Protein AF-A0A8T2PV29-F1 (afdb_monomer_lite)

Sequence (226 aa):
MRIVMAHLQAGLSADTIEKARLELNENPDTLHQDIQQVRDMVITRPDIGFLRTDDVFILRFLRARKFNQLETFKLLAQYFQYRQQNLDMFQNFKADDPGIKRALMDGFPGILETPDQYGRKILILFASNWDQSRNSFSDILRAILLSLEIFLHGNNLNSLHQLIYPECLPSEFGGTLPPYDMGMWARTLLGPDYNDETEYTHTYNALHVRETIGRSNRDSPENLMK

Secondary structure (DSSP, 8-state):
-HHHHHHHSTT--HHHHHHHHHHH---TTTHHHHHHHHHHHHHT-TTS------HHHHHHHHHHTTT-HHHHHHHHHHHHHHHHH-HHHHTT-STTSHHHHHHHHTTSSEE-SS--TTS---EE--GGG--TTT--HHHHHHHHHHHHHHHHHT---TTSTTSS-GGGSBGGGTSSBPPP-TTHHHHHHHGGG--S-SHHHHHHHHHHHHHHHTSSSS--------

InterPro domains:
  IPR011074 CRAL/TRIO, N-terminal domain [PF03765] (52-76)
  IPR011074 CRAL/TRIO, N-terminal domain [SM01100] (54-79)
  IPR036273 CRAL/TRIO, N-terminal domain superfamily [SSF46938] (12-86)
  IPR036865 CRAL-TRIO lipid binding domain superfamily [G3DSA:3.40.525.10] (87-150)
  IPR036865 CRAL-TRIO lipid binding domain superfamily [G3DSA:3.40.525.10] (151-187)
  IPR036865 CRAL-TRIO lipid binding domain superfamily [SSF52087] (102-152)
  IPR036865 CRAL-TRIO lipid binding domain superfamily [SSF52087] (150-190)

Organism: NCBI:txid121402

pLDDT: mean 73.81, std 20.45, range [27.94, 98.06]

Foldseek 3Di:
DVVVLCVLCPPDDPVRVVCLCVPLVDDSVCLVVLLVLLVVVVVVCPVFDLVDRDSLVLVLLSSVRSSPSVSSNVVSRCVRVVCVVPVVLVPVLDCPPPQLVQCLLLCLWPWAPDAPPVNHTDTDDDPVSDDCVRHPPSSSVSNVVSVVVVVSVPDPPPVSVPRDALCVDDVVRPHDRHHDDPCPVVCVPVPPNDDCPDPVNVVVCVVVVVVVVPPDDDDDDDDDDD

Radius of gyration: 23.52 Å; chains: 1; bounding box: 56×67×59 Å

Structure (mmCIF, N/CA/C/O backbone):
data_AF-A0A8T2PV29-F1
#
_entry.id   AF-A0A8T2PV29-F1
#
loop_
_atom_site.group_PDB
_atom_site.id
_atom_site.type_symbol
_atom_site.label_atom_id
_atom_site.label_alt_id
_atom_site.label_comp_id
_atom_site.label_asym_id
_atom_site.label_entity_id
_atom_site.label_seq_id
_atom_site.pdbx_PDB_ins_code
_atom_site.Cartn_x
_atom_site.Cartn_y
_atom_site.Cartn_z
_atom_site.occupancy
_atom_site.B_iso_or_equiv
_atom_site.auth_seq_id
_atom_site.auth_comp_id
_atom_site.auth_asym_id
_atom_site.auth_atom_id
_atom_site.pdbx_PDB_model_num
ATOM 1 N N . MET A 1 1 ? -27.059 11.169 12.003 1.00 35.16 1 MET A N 1
ATOM 2 C CA . MET A 1 1 ? -26.206 10.004 12.334 1.00 35.16 1 MET A CA 1
ATOM 3 C C . MET A 1 1 ? -26.344 8.846 11.337 1.00 35.16 1 MET A C 1
ATOM 5 O O . MET A 1 1 ? -25.329 8.455 10.791 1.00 35.16 1 MET A O 1
ATOM 9 N N . ARG A 1 2 ? -27.553 8.364 10.989 1.00 27.94 2 ARG A N 1
ATOM 10 C CA . ARG A 1 2 ? -27.744 7.278 9.987 1.00 27.94 2 ARG A CA 1
ATOM 11 C C . ARG A 1 2 ? -27.212 7.555 8.565 1.00 27.94 2 ARG A C 1
ATOM 13 O O . ARG A 1 2 ? -26.847 6.621 7.869 1.00 27.94 2 ARG A O 1
ATOM 20 N N . ILE A 1 3 ? -27.148 8.819 8.138 1.00 29.78 3 ILE A N 1
ATOM 21 C CA . ILE A 1 3 ? -26.752 9.200 6.764 1.00 29.78 3 ILE A CA 1
ATOM 22 C C . ILE A 1 3 ? -25.238 9.033 6.515 1.00 29.78 3 ILE A C 1
ATOM 24 O O . ILE A 1 3 ? -24.839 8.724 5.400 1.00 29.78 3 ILE A O 1
ATOM 28 N N . VAL A 1 4 ? -24.392 9.174 7.545 1.00 35.44 4 VAL A N 1
ATOM 29 C CA . VAL A 1 4 ? -22.924 9.057 7.398 1.00 35.44 4 VAL A CA 1
ATOM 30 C C . VAL A 1 4 ? -22.487 7.589 7.308 1.00 35.44 4 VAL A C 1
ATOM 32 O O . VAL A 1 4 ? -21.609 7.257 6.516 1.00 35.44 4 VAL A O 1
ATOM 35 N N . MET A 1 5 ? -23.161 6.691 8.039 1.00 37.44 5 MET A N 1
ATOM 36 C CA . MET A 1 5 ? -22.883 5.246 8.013 1.00 37.44 5 MET A CA 1
ATOM 37 C C . MET A 1 5 ? -23.104 4.620 6.634 1.00 37.44 5 MET A C 1
ATOM 39 O O . MET A 1 5 ? -22.310 3.788 6.202 1.00 37.44 5 MET A O 1
ATOM 43 N N . ALA A 1 6 ? -24.129 5.080 5.909 1.00 40.12 6 ALA A N 1
ATOM 44 C CA . ALA A 1 6 ? -24.412 4.613 4.557 1.00 40.12 6 ALA A CA 1
ATOM 45 C C . ALA A 1 6 ? -23.247 4.870 3.588 1.00 40.12 6 ALA A C 1
ATOM 47 O O . ALA A 1 6 ? -23.095 4.126 2.630 1.00 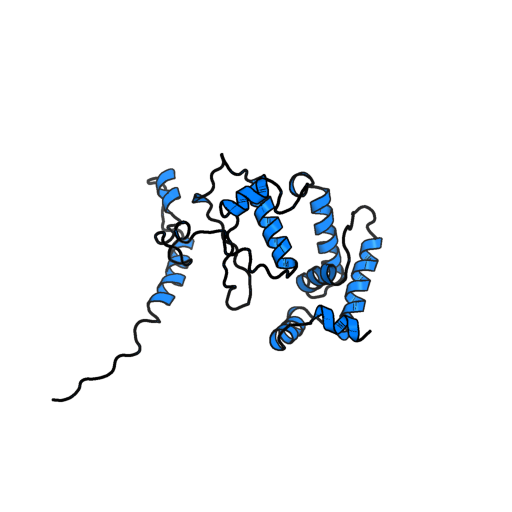40.12 6 ALA A O 1
ATOM 48 N N . HIS A 1 7 ? -22.405 5.881 3.835 1.00 49.12 7 HIS A N 1
ATOM 49 C CA . HIS A 1 7 ? -21.379 6.305 2.883 1.00 49.12 7 HIS A CA 1
ATOM 50 C C . HIS A 1 7 ? -20.036 5.566 3.032 1.00 49.12 7 HIS A C 1
ATOM 52 O O . HIS A 1 7 ? -19.289 5.478 2.059 1.00 49.12 7 HIS A O 1
ATOM 58 N N . LEU A 1 8 ? -19.727 5.015 4.215 1.00 51.06 8 LEU A N 1
ATOM 59 C CA . LEU A 1 8 ? -18.469 4.292 4.483 1.00 51.06 8 LEU A CA 1
ATOM 60 C C . LEU A 1 8 ? -18.521 2.805 4.091 1.00 51.06 8 LEU A C 1
ATOM 62 O O . LEU A 1 8 ? -17.478 2.183 3.890 1.00 51.06 8 LEU A O 1
ATOM 66 N N . GLN A 1 9 ? -19.729 2.247 3.972 1.00 53.34 9 GLN A N 1
ATOM 67 C CA . GLN A 1 9 ? -19.988 0.869 3.534 1.00 53.34 9 GLN A CA 1
ATOM 68 C C . GLN A 1 9 ? -20.766 0.802 2.205 1.00 53.34 9 GLN A C 1
ATOM 70 O O . GLN A 1 9 ? -21.110 -0.289 1.749 1.00 53.34 9 GLN A O 1
ATOM 75 N N . ALA A 1 10 ? -21.038 1.948 1.563 1.00 49.31 10 ALA A N 1
ATOM 76 C CA . ALA A 1 10 ? -21.713 2.003 0.268 1.00 49.31 10 ALA A CA 1
ATOM 77 C C . ALA A 1 10 ? -20.966 1.153 -0.772 1.00 49.31 10 ALA A C 1
ATOM 79 O O . ALA A 1 10 ? -19.807 1.420 -1.085 1.00 49.31 10 ALA A O 1
ATOM 80 N N . GLY A 1 11 ? -21.650 0.149 -1.325 1.00 63.41 11 GLY A N 1
ATOM 81 C CA . GLY A 1 11 ? -21.141 -0.680 -2.421 1.00 63.41 11 GLY A CA 1
ATOM 82 C C . GLY A 1 11 ? -20.447 -1.983 -2.014 1.00 63.41 11 GLY A C 1
ATOM 83 O O . GLY A 1 11 ? -20.002 -2.707 -2.901 1.00 63.41 11 GLY A O 1
ATOM 84 N N . LEU A 1 12 ? -20.366 -2.321 -0.720 1.00 72.56 12 LEU A N 1
ATOM 85 C CA . LEU A 1 12 ? -19.858 -3.629 -0.283 1.00 72.56 12 LEU A CA 1
ATOM 86 C C . LEU A 1 12 ? -20.941 -4.713 -0.383 1.00 72.56 12 LEU A C 1
ATOM 88 O O . LEU A 1 12 ? -22.101 -4.479 -0.044 1.00 72.56 12 LEU A O 1
ATOM 92 N N . SER A 1 13 ? -20.556 -5.916 -0.823 1.00 80.19 13 SER A N 1
ATOM 93 C CA . SER A 1 13 ? -21.453 -7.077 -0.808 1.00 80.19 13 SER A CA 1
ATOM 94 C C . SER A 1 13 ? -21.731 -7.540 0.625 1.00 80.19 13 SER A C 1
ATOM 96 O O . SER A 1 13 ? -20.897 -7.351 1.515 1.00 80.19 13 SER A O 1
ATOM 98 N N . ALA A 1 14 ? -22.879 -8.191 0.844 1.00 84.88 14 ALA A N 1
ATOM 99 C CA . ALA A 1 14 ? -23.230 -8.769 2.145 1.00 84.88 14 ALA A CA 1
ATOM 100 C C . ALA A 1 14 ? -22.136 -9.720 2.662 1.00 84.88 14 ALA A C 1
ATOM 102 O O . ALA A 1 14 ? -21.751 -9.636 3.825 1.00 84.88 14 ALA A O 1
ATOM 103 N N . ASP A 1 15 ? -21.559 -10.532 1.773 1.00 85.06 15 ASP A N 1
ATOM 104 C CA . ASP A 1 15 ? -20.464 -11.448 2.105 1.00 85.06 15 ASP A CA 1
ATOM 105 C C . ASP A 1 15 ? -19.214 -10.707 2.592 1.00 85.06 15 ASP A C 1
ATOM 107 O O . ASP A 1 15 ? -18.539 -11.154 3.515 1.00 85.06 15 ASP A O 1
ATOM 111 N N . THR A 1 16 ? -18.906 -9.548 2.001 1.00 82.19 16 THR A N 1
ATOM 112 C CA . THR A 1 16 ? -17.737 -8.746 2.387 1.00 82.19 16 THR A CA 1
ATOM 113 C C . THR A 1 16 ? -17.953 -8.075 3.741 1.00 82.19 16 THR A C 1
ATOM 115 O O . THR A 1 16 ? -17.024 -8.002 4.545 1.00 82.19 16 THR A O 1
ATOM 118 N N . ILE A 1 17 ? -19.179 -7.620 4.014 1.00 84.62 17 ILE A N 1
ATOM 119 C CA . ILE A 1 17 ? -19.561 -7.066 5.318 1.00 84.62 17 ILE A CA 1
ATOM 120 C C . ILE A 1 17 ? -19.461 -8.150 6.396 1.00 84.62 17 ILE A C 1
ATOM 122 O O . ILE A 1 17 ? -18.844 -7.923 7.436 1.00 84.62 17 ILE A O 1
ATOM 126 N N . GLU A 1 18 ? -19.999 -9.342 6.137 1.00 88.94 18 GLU A N 1
ATOM 127 C CA . GLU A 1 18 ? -19.949 -10.448 7.095 1.00 88.94 18 GLU A CA 1
ATOM 128 C C . GLU A 1 18 ? -18.514 -10.937 7.326 1.00 88.94 18 GLU A C 1
ATOM 130 O O . GLU A 1 18 ? -18.104 -11.158 8.467 1.00 88.94 18 GLU A O 1
ATOM 135 N N . LYS A 1 19 ? -17.700 -11.006 6.267 1.00 88.19 19 LYS A N 1
ATOM 136 C CA . LYS A 1 19 ? -16.270 -11.304 6.379 1.00 88.19 19 LYS A CA 1
ATOM 137 C C . LYS A 1 19 ? -15.540 -10.272 7.241 1.00 88.19 19 LYS A C 1
ATOM 139 O O . LYS A 1 19 ? -14.769 -10.654 8.117 1.00 88.19 19 LYS A O 1
ATOM 144 N N . ALA A 1 20 ? -15.795 -8.977 7.042 1.00 88.75 20 ALA A N 1
ATOM 145 C CA . ALA A 1 20 ? -15.198 -7.920 7.860 1.00 88.75 20 ALA A CA 1
ATOM 146 C C . ALA A 1 20 ? -15.613 -8.034 9.337 1.00 88.75 20 ALA A C 1
ATOM 148 O O . ALA A 1 20 ? -14.773 -7.896 10.228 1.00 88.75 20 ALA A O 1
ATOM 149 N N . ARG A 1 21 ? -16.882 -8.360 9.606 1.00 91.75 21 ARG A N 1
ATOM 150 C CA . ARG A 1 21 ? -17.380 -8.600 10.966 1.00 91.75 21 ARG A CA 1
ATOM 151 C C . ARG A 1 21 ? -16.656 -9.772 11.636 1.00 91.75 21 ARG A C 1
ATOM 153 O O . ARG A 1 21 ? -16.229 -9.646 12.780 1.00 91.75 21 ARG A O 1
ATOM 160 N N . LEU A 1 22 ? -16.505 -10.893 10.927 1.00 92.81 22 LEU A N 1
ATOM 161 C CA . LEU A 1 22 ? -15.899 -12.124 11.448 1.00 92.81 22 LEU A CA 1
ATOM 162 C C . LEU A 1 22 ? -14.375 -12.038 11.600 1.00 92.81 22 LEU A C 1
ATOM 164 O O . LEU A 1 22 ? -13.827 -12.515 12.591 1.00 92.81 22 LEU A O 1
ATOM 168 N N . GLU A 1 23 ? -13.678 -11.459 10.623 1.00 92.38 23 GLU A N 1
ATOM 169 C CA . GLU A 1 23 ? -12.210 -11.487 10.565 1.00 92.38 23 GLU A CA 1
ATOM 170 C C . GLU A 1 23 ? -11.552 -10.247 11.178 1.00 92.38 23 GLU A C 1
ATOM 172 O O . GLU A 1 23 ? -10.412 -10.325 11.655 1.00 92.38 23 GLU A O 1
ATOM 177 N N . LEU A 1 24 ? -12.240 -9.100 11.139 1.00 92.88 24 LEU A N 1
ATOM 178 C CA . LEU A 1 24 ? -11.701 -7.805 11.561 1.00 92.88 24 LEU A CA 1
ATOM 179 C C . LEU A 1 24 ? -12.374 -7.255 12.819 1.00 92.88 24 LEU A C 1
ATOM 181 O O . LEU A 1 24 ? -11.905 -6.245 13.326 1.00 92.88 24 LEU A O 1
ATOM 185 N N . ASN A 1 25 ? -13.434 -7.890 13.326 1.00 93.50 25 ASN A N 1
ATOM 186 C CA . ASN A 1 25 ? -14.280 -7.354 14.399 1.00 93.50 25 ASN A CA 1
ATOM 187 C C . ASN A 1 25 ? -14.918 -5.998 14.043 1.00 93.50 25 ASN A C 1
ATOM 189 O O . ASN A 1 25 ? -15.195 -5.190 14.928 1.00 93.50 25 ASN A O 1
ATOM 193 N N . GLU A 1 26 ? -15.142 -5.731 12.751 1.00 92.94 26 GLU A N 1
ATOM 194 C CA . GLU A 1 26 ? -15.793 -4.495 12.313 1.00 92.94 26 GLU A CA 1
ATOM 195 C C . GLU A 1 26 ? -17.263 -4.507 12.747 1.00 92.94 26 GLU A C 1
ATOM 197 O O . GLU A 1 26 ? -18.058 -5.313 12.260 1.00 92.94 26 GLU A O 1
ATOM 202 N N . ASN A 1 27 ? -17.623 -3.608 13.665 1.00 91.50 27 ASN A N 1
ATOM 203 C CA . ASN A 1 27 ? -18.994 -3.421 14.121 1.00 91.50 27 ASN A CA 1
ATOM 204 C C . ASN A 1 27 ? -19.515 -2.040 13.676 1.00 91.50 27 ASN A C 1
ATOM 206 O O . ASN A 1 27 ? -19.009 -1.015 14.147 1.00 91.50 27 ASN A O 1
ATOM 210 N N . PRO A 1 28 ? -20.539 -1.983 12.800 1.00 88.12 28 PRO A N 1
ATOM 211 C CA . PRO A 1 28 ? -21.124 -0.723 12.348 1.00 88.12 28 PRO A CA 1
ATOM 212 C C . PRO A 1 28 ? -21.595 0.183 13.493 1.00 88.12 28 PRO A C 1
ATOM 214 O O . PRO A 1 28 ? -21.474 1.402 13.386 1.00 88.12 28 PRO A O 1
ATOM 217 N N . ASP A 1 29 ? -22.076 -0.392 14.598 1.00 91.12 29 ASP A N 1
ATOM 218 C CA . ASP A 1 29 ? -22.630 0.368 15.721 1.00 91.12 29 ASP A CA 1
ATOM 219 C C . ASP A 1 29 ? -21.548 1.080 16.552 1.00 91.12 29 ASP A C 1
ATOM 221 O O . ASP A 1 29 ? -21.809 2.142 17.123 1.00 91.12 29 ASP A O 1
ATOM 225 N N . THR A 1 30 ? -20.323 0.538 16.600 1.00 93.75 30 THR A N 1
ATOM 226 C CA . THR A 1 30 ? -19.202 1.110 17.376 1.00 93.75 30 THR A CA 1
ATOM 227 C C . THR A 1 30 ? -18.204 1.884 16.523 1.00 93.75 30 THR A C 1
ATOM 229 O O . THR A 1 30 ? -17.373 2.603 17.073 1.00 93.75 30 THR A O 1
ATOM 232 N N . LEU A 1 31 ? -18.324 1.834 15.192 1.00 91.56 31 LEU A N 1
ATOM 233 C CA . LEU A 1 31 ? -17.374 2.408 14.234 1.00 91.56 31 LEU A CA 1
ATOM 234 C C . LEU A 1 31 ? -16.937 3.846 14.568 1.00 91.56 31 LEU A C 1
ATOM 236 O O . LEU A 1 31 ? -15.750 4.169 14.544 1.00 91.56 31 LEU A O 1
ATOM 240 N N . HIS A 1 32 ? -17.890 4.719 14.906 1.00 93.44 32 HIS A N 1
ATOM 241 C CA . HIS A 1 32 ? -17.589 6.108 15.268 1.00 93.44 32 HIS A CA 1
ATOM 242 C C . HIS A 1 32 ? -16.799 6.222 16.576 1.00 93.44 32 HIS A C 1
ATOM 244 O O . HIS A 1 32 ? -15.920 7.075 16.684 1.00 93.44 32 HIS A O 1
ATOM 250 N N . GLN A 1 33 ? -17.104 5.374 17.560 1.00 96.75 33 GLN A N 1
ATOM 251 C CA . GLN A 1 33 ? -16.393 5.342 18.836 1.00 96.75 33 GLN A CA 1
ATOM 252 C C . GLN A 1 33 ? -14.962 4.834 18.636 1.00 96.75 33 GLN A C 1
ATOM 254 O O . GLN A 1 33 ? -14.031 5.423 19.178 1.00 96.75 33 GLN A O 1
ATOM 259 N N . ASP A 1 34 ? -14.778 3.806 17.805 1.00 96.94 34 ASP A N 1
ATOM 260 C CA . ASP A 1 34 ? -13.462 3.241 17.487 1.00 96.94 34 ASP A CA 1
ATOM 261 C C . ASP A 1 34 ? -12.557 4.264 16.788 1.00 96.94 34 ASP A C 1
ATOM 263 O O . ASP A 1 34 ? -11.399 4.446 17.167 1.00 96.94 34 ASP A O 1
ATOM 267 N N . ILE A 1 35 ? -13.098 4.995 15.808 1.00 96.69 35 ILE A N 1
ATOM 268 C CA . ILE A 1 35 ? -12.374 6.077 15.125 1.00 96.69 35 ILE A CA 1
ATOM 269 C C . ILE A 1 35 ? -12.031 7.205 16.107 1.00 96.69 35 ILE A C 1
ATOM 271 O O . ILE A 1 35 ? -10.908 7.717 16.083 1.00 96.69 35 ILE A O 1
ATOM 275 N N . GLN A 1 36 ? -12.972 7.595 16.973 1.00 97.44 36 GLN A N 1
ATOM 276 C CA . GLN A 1 36 ? -12.747 8.680 17.926 1.00 97.44 36 GLN A CA 1
ATOM 277 C C . GLN A 1 36 ? -11.657 8.331 18.944 1.00 97.44 36 GLN A C 1
ATOM 279 O O . GLN A 1 36 ? -10.774 9.152 19.172 1.00 97.44 36 GLN A O 1
ATOM 284 N N . GLN A 1 37 ? -11.633 7.103 19.470 1.00 97.69 37 GLN A N 1
ATOM 285 C CA . GLN A 1 37 ? -10.573 6.664 20.386 1.00 97.69 37 GLN A CA 1
ATOM 286 C C . GLN A 1 37 ? -9.176 6.777 19.758 1.00 97.69 37 GLN A C 1
ATOM 288 O O . GLN A 1 37 ? -8.225 7.200 20.415 1.00 97.69 37 GLN A O 1
ATOM 293 N N . VAL A 1 38 ? -9.037 6.446 18.469 1.00 97.94 38 VAL A N 1
ATOM 294 C CA . VAL A 1 38 ? -7.763 6.616 17.752 1.00 97.94 38 VAL A CA 1
ATOM 295 C C . VAL A 1 38 ? -7.391 8.096 17.622 1.00 97.94 38 VAL A C 1
ATOM 297 O O . VAL A 1 38 ? -6.224 8.444 17.807 1.00 97.94 38 VAL A O 1
ATOM 300 N N . ARG A 1 39 ? -8.357 8.985 17.353 1.00 97.19 39 ARG A N 1
ATOM 301 C CA . ARG A 1 39 ? -8.117 10.441 17.310 1.00 97.19 39 ARG A CA 1
ATOM 302 C C . ARG A 1 39 ? -7.693 11.005 18.659 1.00 97.19 39 ARG A C 1
ATOM 304 O O . ARG A 1 39 ? -6.799 11.845 18.700 1.00 97.19 39 ARG A O 1
ATOM 311 N N . ASP A 1 40 ? -8.284 10.526 19.744 1.00 97.62 40 ASP A N 1
ATOM 312 C CA . ASP A 1 40 ? -7.923 10.976 21.086 1.00 97.62 40 ASP A CA 1
ATOM 313 C C . ASP A 1 40 ? -6.462 10.608 21.403 1.00 97.62 40 ASP A C 1
ATOM 315 O O . ASP A 1 40 ? -5.714 11.422 21.944 1.00 97.62 40 ASP A O 1
ATOM 319 N N . MET A 1 41 ? -6.004 9.427 20.963 1.00 97.81 41 MET A N 1
ATOM 320 C CA . MET A 1 41 ? -4.595 9.028 21.080 1.00 97.81 41 MET A CA 1
ATOM 321 C C . MET A 1 41 ? -3.655 9.866 20.202 1.00 97.81 41 MET A C 1
ATOM 323 O O . MET A 1 41 ? -2.545 10.174 20.633 1.00 97.81 41 MET A O 1
ATOM 327 N N . VAL A 1 42 ? -4.081 10.297 19.010 1.00 95.88 42 VAL A N 1
ATOM 328 C CA . VAL A 1 42 ? -3.295 11.190 18.132 1.00 95.88 42 VAL A CA 1
ATOM 329 C C . VAL A 1 42 ? -2.884 12.485 18.843 1.00 95.88 42 VAL A C 1
ATOM 331 O O . VAL A 1 42 ? -1.738 12.913 18.711 1.00 95.88 42 VAL A O 1
ATOM 334 N N . ILE A 1 43 ? -3.764 13.061 19.667 1.00 94.38 43 ILE A N 1
ATOM 335 C CA . ILE A 1 43 ? -3.491 14.298 20.424 1.00 94.38 43 ILE A CA 1
ATOM 336 C C . ILE A 1 43 ? -2.327 14.113 21.417 1.00 94.38 43 ILE A C 1
ATOM 338 O O . ILE A 1 43 ? -1.617 15.066 21.732 1.00 94.38 43 ILE A O 1
ATOM 342 N N . THR A 1 44 ? -2.079 12.882 21.877 1.00 95.50 44 THR A N 1
ATOM 343 C CA . THR A 1 44 ? -1.017 12.573 22.852 1.00 95.50 44 THR A CA 1
ATOM 344 C C . THR A 1 44 ? 0.401 12.579 22.264 1.00 95.50 44 THR A C 1
ATOM 346 O O . THR A 1 44 ? 1.369 12.516 23.020 1.00 95.50 44 THR A O 1
ATOM 349 N N . ARG A 1 45 ? 0.550 12.671 20.932 1.00 95.19 45 ARG A N 1
ATOM 350 C CA . ARG A 1 45 ? 1.843 12.666 20.220 1.00 95.19 45 ARG A CA 1
ATOM 351 C C . ARG A 1 45 ? 2.023 13.912 19.338 1.00 95.19 45 ARG A C 1
ATOM 353 O O . ARG A 1 45 ? 2.060 13.792 18.113 1.00 95.19 45 ARG A O 1
ATOM 360 N N . PRO A 1 46 ? 2.158 15.114 19.932 1.00 94.50 46 PRO A N 1
ATOM 361 C CA . PRO A 1 46 ? 2.318 16.362 19.176 1.00 94.50 46 PRO A CA 1
ATOM 362 C C . PRO A 1 46 ? 3.642 16.449 18.397 1.00 94.50 46 PRO A C 1
ATOM 364 O O . PRO A 1 46 ? 3.798 17.317 17.545 1.00 94.50 46 PRO A O 1
ATOM 367 N N . ASP A 1 47 ? 4.598 15.566 18.684 1.00 93.75 47 ASP A N 1
ATOM 368 C CA . ASP A 1 47 ? 5.861 15.432 17.958 1.00 93.75 47 ASP A CA 1
ATOM 369 C C . ASP A 1 47 ? 5.690 14.837 16.549 1.00 93.75 47 ASP A C 1
ATOM 371 O O . ASP A 1 47 ? 6.551 15.038 15.692 1.00 93.75 47 ASP A O 1
ATOM 375 N N . ILE A 1 48 ? 4.580 14.137 16.286 1.00 94.25 48 ILE A N 1
ATOM 376 C CA . ILE A 1 48 ? 4.264 13.580 14.969 1.00 94.25 48 ILE A CA 1
ATOM 377 C C . ILE A 1 48 ? 3.313 14.520 14.223 1.00 94.25 48 ILE A C 1
ATOM 379 O O . ILE A 1 48 ? 2.257 14.917 14.712 1.00 94.25 48 ILE A O 1
ATOM 383 N N . GLY A 1 49 ? 3.653 14.820 12.972 1.00 92.38 49 GLY A N 1
ATOM 384 C CA . GLY A 1 49 ? 2.822 15.610 12.066 1.00 92.38 49 GLY A CA 1
ATOM 385 C C . GLY A 1 49 ? 1.746 14.744 11.424 1.00 92.38 49 GLY A C 1
ATOM 386 O O . GLY A 1 49 ? 1.903 14.293 10.290 1.00 92.38 49 GLY A O 1
ATOM 387 N N . PHE A 1 50 ? 0.650 14.504 12.141 1.00 93.50 50 PHE A N 1
ATOM 388 C CA . PHE A 1 50 ? -0.513 13.791 11.612 1.00 93.50 50 PHE A CA 1
ATOM 389 C C . PHE A 1 50 ? -1.261 14.659 10.589 1.00 93.50 50 PHE A C 1
ATOM 391 O O . PHE A 1 50 ? -2.194 15.383 10.922 1.00 93.50 50 PHE A O 1
ATOM 398 N N . LEU A 1 51 ? -0.850 14.586 9.320 1.00 89.25 51 LEU A N 1
ATOM 399 C CA . LEU A 1 51 ? -1.403 15.421 8.243 1.00 89.25 51 LEU A CA 1
ATOM 400 C C . LEU A 1 51 ? -2.830 15.034 7.827 1.00 89.25 51 LEU A C 1
ATOM 402 O O . LEU A 1 51 ? -3.483 15.787 7.107 1.00 89.25 51 LEU A O 1
ATOM 406 N N . ARG A 1 52 ? -3.306 13.846 8.222 1.00 88.75 52 ARG A N 1
ATOM 407 C CA . ARG A 1 52 ? -4.608 13.320 7.806 1.00 88.75 52 ARG A CA 1
ATOM 408 C C . ARG A 1 52 ? -5.201 12.365 8.841 1.00 88.75 52 ARG A C 1
ATOM 410 O O . ARG A 1 52 ? -4.546 11.408 9.247 1.00 88.75 52 ARG A O 1
ATOM 417 N N . THR A 1 53 ? -6.451 12.612 9.231 1.00 92.88 53 THR A N 1
ATOM 418 C CA . THR A 1 53 ? -7.169 11.858 10.276 1.00 92.88 53 THR A CA 1
ATOM 419 C C . THR A 1 53 ? -8.679 11.747 10.013 1.00 92.88 53 THR A C 1
ATOM 421 O O . THR A 1 53 ? -9.450 11.542 10.950 1.00 92.88 53 THR A O 1
ATOM 424 N N . ASP A 1 54 ? -9.150 11.883 8.767 1.00 91.44 54 ASP A N 1
ATOM 425 C CA . ASP A 1 54 ? -10.559 11.646 8.406 1.00 91.44 54 ASP A CA 1
ATOM 426 C C . ASP A 1 54 ? -10.981 10.183 8.619 1.00 91.44 54 ASP A C 1
ATOM 428 O O . ASP A 1 54 ? -10.145 9.280 8.684 1.00 91.44 54 ASP A O 1
ATOM 432 N N . ASP A 1 55 ? -12.295 9.956 8.725 1.00 91.38 55 ASP A N 1
ATOM 433 C CA . ASP A 1 55 ? -12.882 8.647 9.046 1.00 91.38 55 ASP A CA 1
ATOM 434 C C . ASP A 1 55 ? -12.398 7.556 8.080 1.00 91.38 55 ASP A C 1
ATOM 436 O O . ASP A 1 55 ? -11.947 6.500 8.518 1.00 91.38 55 ASP A O 1
ATOM 440 N N . VAL A 1 56 ? -12.422 7.835 6.770 1.00 87.50 56 VAL A N 1
ATOM 441 C CA . VAL A 1 56 ? -11.993 6.891 5.724 1.00 87.50 56 VAL A CA 1
ATOM 442 C C . VAL A 1 56 ? -10.524 6.515 5.893 1.00 87.50 56 VAL A C 1
ATOM 444 O O . VAL A 1 56 ? -10.158 5.357 5.695 1.00 87.50 56 VAL A O 1
ATOM 447 N N . PHE A 1 57 ? -9.677 7.481 6.247 1.00 89.88 57 PHE A N 1
ATOM 448 C CA . PHE A 1 57 ? -8.255 7.242 6.442 1.00 89.88 57 PHE A CA 1
ATOM 449 C C . PHE A 1 57 ? -7.993 6.383 7.682 1.00 89.88 57 PHE A C 1
ATOM 451 O O . PHE A 1 57 ? -7.348 5.344 7.560 1.00 89.88 57 PHE A O 1
ATOM 458 N N . ILE A 1 58 ? -8.543 6.752 8.845 1.00 94.44 58 ILE A N 1
ATOM 459 C CA . ILE A 1 58 ? -8.369 5.996 10.101 1.00 94.44 58 ILE A CA 1
ATOM 460 C C . ILE A 1 58 ? -8.930 4.576 9.979 1.00 94.44 58 ILE A C 1
ATOM 462 O O . ILE A 1 58 ? -8.306 3.620 10.447 1.00 94.44 58 ILE A O 1
ATOM 466 N N . LEU A 1 59 ? -10.062 4.413 9.292 1.00 92.38 59 LEU A N 1
ATOM 467 C CA . LEU A 1 59 ? -10.716 3.120 9.115 1.00 92.38 59 LEU A CA 1
ATOM 468 C C . LEU A 1 59 ? -9.811 2.073 8.445 1.00 92.38 59 LEU A C 1
ATOM 470 O O . LEU A 1 59 ? -9.898 0.888 8.764 1.00 92.38 59 LEU A O 1
ATOM 474 N N . ARG A 1 60 ? -8.879 2.488 7.577 1.00 90.69 60 ARG A N 1
ATOM 475 C CA . ARG A 1 60 ? -7.882 1.582 6.971 1.00 90.69 60 ARG A CA 1
ATOM 476 C C . ARG A 1 60 ? -6.988 0.942 8.027 1.00 90.69 60 ARG A C 1
ATOM 478 O O . ARG A 1 60 ? -6.727 -0.256 7.974 1.00 90.69 60 ARG A O 1
ATOM 485 N N . PHE A 1 61 ? -6.547 1.737 8.997 1.00 94.50 61 PHE A N 1
ATOM 486 C CA . PHE A 1 61 ? -5.666 1.289 10.073 1.00 94.50 61 PHE A CA 1
ATOM 487 C C . PHE A 1 61 ? -6.426 0.467 11.119 1.00 94.50 61 PHE A C 1
ATOM 489 O O . PHE A 1 61 ? -5.866 -0.491 11.652 1.00 94.50 61 PHE A O 1
ATOM 496 N N . LEU A 1 62 ? -7.699 0.793 11.379 1.00 95.94 62 LEU A N 1
ATOM 497 C CA . LEU A 1 62 ? -8.593 -0.042 12.193 1.00 95.94 62 LEU A CA 1
ATOM 498 C C . LEU A 1 62 ? -8.761 -1.425 11.565 1.00 95.94 62 LEU A C 1
ATOM 500 O O . LEU A 1 62 ? -8.460 -2.431 12.205 1.00 95.94 62 LEU A O 1
ATOM 504 N N . ARG A 1 63 ? -9.123 -1.488 10.279 1.00 94.00 63 ARG A N 1
ATOM 505 C CA . ARG A 1 63 ? -9.243 -2.751 9.534 1.00 94.00 63 ARG A CA 1
ATOM 506 C C . ARG A 1 63 ? -7.934 -3.542 9.532 1.00 94.00 63 ARG A C 1
ATOM 508 O O . ARG A 1 63 ? -7.930 -4.722 9.871 1.00 94.00 63 ARG A O 1
ATOM 515 N N . ALA A 1 64 ? -6.801 -2.889 9.259 1.00 92.06 64 ALA A N 1
ATOM 516 C CA . ALA A 1 64 ? -5.477 -3.522 9.253 1.00 92.06 64 ALA A CA 1
ATOM 517 C C . ALA A 1 64 ? -5.029 -4.069 10.624 1.00 92.06 64 ALA A C 1
ATOM 519 O O . ALA A 1 64 ? -4.078 -4.854 10.699 1.00 92.06 64 ALA A O 1
ATOM 520 N N . ARG A 1 65 ? -5.672 -3.644 11.715 1.00 96.62 65 ARG A N 1
ATOM 521 C CA . ARG A 1 65 ? -5.399 -4.105 13.083 1.00 96.62 65 ARG A CA 1
ATOM 522 C C . ARG A 1 65 ? -6.620 -4.724 13.754 1.00 96.62 65 ARG A C 1
ATOM 524 O O . ARG A 1 65 ? -6.650 -4.820 14.976 1.00 96.62 65 ARG A O 1
ATOM 531 N N . LYS A 1 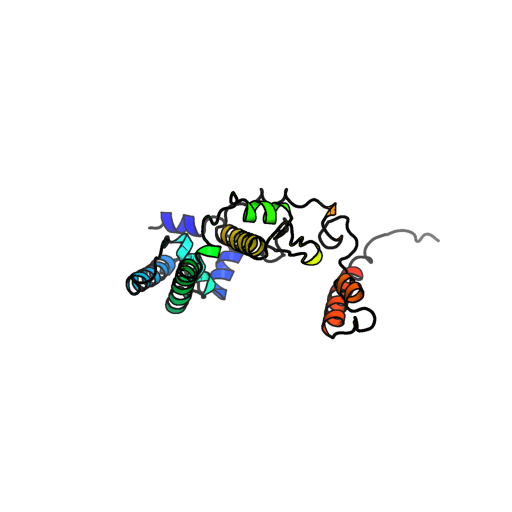66 ? -7.586 -5.200 12.959 1.00 95.75 66 LYS A N 1
ATOM 532 C CA . LYS A 1 66 ? -8.779 -5.916 13.437 1.00 95.75 66 LYS A CA 1
ATOM 533 C C . LYS A 1 66 ? -9.504 -5.170 14.565 1.00 95.75 66 LYS A C 1
ATOM 535 O O . LYS A 1 66 ? -9.862 -5.763 15.583 1.00 95.75 66 LYS A O 1
ATOM 540 N N . PHE A 1 67 ? -9.623 -3.854 14.385 1.00 95.94 67 PHE A N 1
ATOM 541 C CA . PHE A 1 67 ? -10.269 -2.920 15.305 1.00 95.94 67 PHE A CA 1
ATOM 542 C C . PHE A 1 67 ? -9.628 -2.838 16.702 1.00 95.94 67 PHE A C 1
ATOM 544 O O . PHE A 1 67 ? -10.232 -2.319 17.633 1.00 95.94 67 PHE A O 1
ATOM 551 N N . ASN A 1 68 ? -8.370 -3.266 16.858 1.00 96.75 68 ASN A N 1
ATOM 552 C CA . ASN A 1 68 ? -7.595 -2.969 18.059 1.00 96.75 68 ASN A CA 1
ATOM 553 C C . ASN A 1 68 ? -7.091 -1.518 18.014 1.00 96.75 68 ASN A C 1
ATOM 555 O O . ASN A 1 68 ? -6.133 -1.207 17.307 1.00 96.75 68 ASN A O 1
ATOM 559 N N . GLN A 1 69 ? -7.716 -0.639 18.794 1.00 97.44 69 GLN A N 1
ATOM 560 C CA . GLN A 1 69 ? -7.496 0.807 18.747 1.00 97.44 69 GLN A CA 1
ATOM 561 C C . GLN A 1 69 ? -6.046 1.183 19.094 1.00 97.44 69 GLN A C 1
ATOM 563 O O . GLN A 1 69 ? -5.457 2.048 18.442 1.00 97.44 69 GLN A O 1
ATOM 568 N N . LEU A 1 70 ? -5.442 0.516 20.085 1.00 96.50 70 LEU A N 1
ATOM 569 C CA . LEU A 1 70 ? -4.066 0.792 20.504 1.00 96.50 70 LEU A CA 1
ATOM 570 C C . LEU A 1 70 ? -3.056 0.401 19.416 1.00 96.50 70 LEU A C 1
ATOM 572 O O . LEU A 1 70 ? -2.164 1.182 19.083 1.00 96.50 70 LEU A O 1
ATOM 576 N N . GLU A 1 71 ? -3.199 -0.788 18.831 1.00 97.62 71 GLU A N 1
ATOM 577 C CA . GLU A 1 71 ? -2.335 -1.241 17.735 1.00 97.62 71 GLU A CA 1
ATOM 578 C C . GLU A 1 71 ? -2.563 -0.429 16.453 1.00 97.62 71 GLU A C 1
ATOM 580 O O . GLU A 1 71 ? -1.615 -0.144 15.716 1.00 97.62 71 GLU A O 1
ATOM 585 N N . THR A 1 72 ? -3.800 0.004 16.204 1.00 97.44 72 THR A N 1
ATOM 586 C CA . THR A 1 72 ? -4.139 0.957 15.143 1.00 97.44 72 THR A CA 1
ATOM 587 C C . THR A 1 72 ? -3.395 2.272 15.324 1.00 97.44 72 THR A C 1
ATOM 589 O O . THR A 1 72 ? -2.773 2.748 14.374 1.00 97.44 72 THR A O 1
ATOM 592 N N . PHE A 1 73 ? -3.412 2.843 16.529 1.00 98.06 73 PHE A N 1
ATOM 593 C CA . PHE A 1 73 ? -2.688 4.075 16.819 1.00 98.06 73 PHE A CA 1
ATOM 594 C C . PHE A 1 73 ? -1.177 3.908 16.628 1.00 98.06 73 PHE A C 1
ATOM 596 O O . PHE A 1 73 ? -0.560 4.745 15.972 1.00 98.06 73 PHE A O 1
ATOM 603 N N . LYS A 1 74 ? -0.583 2.808 17.115 1.00 95.56 74 LYS A N 1
ATOM 604 C CA . LYS A 1 74 ? 0.845 2.512 16.896 1.00 95.56 74 LYS A CA 1
ATOM 605 C C . LYS A 1 74 ? 1.196 2.477 15.407 1.00 95.56 74 LYS A C 1
ATOM 607 O O . LYS A 1 74 ? 2.170 3.108 15.000 1.00 95.56 74 LYS A O 1
ATOM 612 N N . LEU A 1 75 ? 0.389 1.790 14.592 1.00 96.00 75 LEU A N 1
ATOM 613 C CA . LEU A 1 75 ? 0.600 1.720 13.144 1.00 96.00 75 LEU A CA 1
ATOM 614 C C . LEU A 1 75 ? 0.444 3.094 12.472 1.00 96.00 75 LEU A C 1
ATOM 616 O O . LEU A 1 75 ? 1.254 3.452 11.619 1.00 96.00 75 LEU A O 1
ATOM 620 N N . LEU A 1 76 ? -0.574 3.868 12.856 1.00 96.00 76 LEU A N 1
ATOM 621 C CA . LEU A 1 76 ? -0.829 5.210 12.326 1.00 96.00 76 LEU A CA 1
ATOM 622 C C . LEU A 1 76 ? 0.315 6.179 12.660 1.00 96.00 76 LEU A C 1
ATOM 624 O O . LEU A 1 76 ? 0.802 6.895 11.786 1.00 96.00 76 LEU A O 1
ATOM 628 N N . ALA A 1 77 ? 0.770 6.177 13.913 1.00 95.19 77 ALA A N 1
ATOM 629 C CA . ALA A 1 77 ? 1.905 6.972 14.366 1.00 95.19 77 ALA A CA 1
ATOM 630 C C . ALA A 1 77 ? 3.177 6.600 13.592 1.00 95.19 77 ALA A C 1
ATOM 632 O O . ALA A 1 77 ? 3.845 7.479 13.049 1.00 95.19 77 ALA A O 1
ATOM 633 N N . GLN A 1 78 ? 3.464 5.301 13.455 1.00 94.12 78 GLN A N 1
ATOM 634 C CA . GLN A 1 78 ? 4.611 4.815 12.689 1.00 94.12 78 GLN A CA 1
ATOM 635 C C . GLN A 1 78 ? 4.537 5.228 11.213 1.00 94.12 78 GLN A C 1
ATOM 637 O O . GLN A 1 78 ? 5.543 5.641 10.642 1.00 94.12 78 GLN A O 1
ATOM 642 N N . TYR A 1 79 ? 3.353 5.168 10.601 1.00 93.81 79 TYR A N 1
ATOM 643 C CA . TYR A 1 79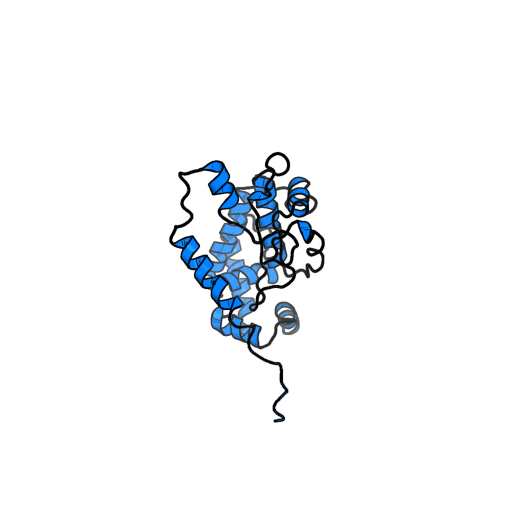 ? 3.130 5.566 9.211 1.00 93.81 79 TYR A CA 1
ATOM 644 C C . TYR A 1 79 ? 3.511 7.033 8.947 1.00 93.81 79 TYR A C 1
ATOM 646 O O . TYR A 1 79 ? 4.152 7.327 7.931 1.00 93.81 79 TYR A O 1
ATOM 654 N N . PHE A 1 80 ? 3.127 7.955 9.837 1.00 93.94 80 PHE A N 1
ATOM 655 C CA . PHE A 1 80 ? 3.461 9.376 9.690 1.00 93.94 80 PHE A CA 1
ATOM 656 C C . PHE A 1 80 ? 4.908 9.659 10.073 1.00 93.94 80 PHE A C 1
ATOM 658 O O . PHE A 1 80 ? 5.610 10.332 9.320 1.00 93.94 80 PHE A O 1
ATOM 665 N N . GLN A 1 81 ? 5.375 9.090 11.183 1.00 92.25 81 GLN A N 1
ATOM 666 C CA . GLN A 1 81 ? 6.752 9.248 11.637 1.00 92.25 81 GLN A CA 1
ATOM 667 C C . GLN A 1 81 ? 7.747 8.776 10.568 1.00 92.25 81 GLN A C 1
ATOM 669 O O . GLN A 1 81 ? 8.702 9.486 10.265 1.00 92.25 81 GLN A O 1
ATOM 674 N N . TYR A 1 82 ? 7.480 7.636 9.922 1.00 91.25 82 TYR A N 1
ATOM 675 C CA . TYR A 1 82 ? 8.309 7.134 8.829 1.00 91.25 82 TYR A CA 1
ATOM 676 C C . TYR A 1 82 ? 8.381 8.124 7.659 1.00 91.25 82 TYR A C 1
ATOM 678 O O . TYR A 1 82 ? 9.464 8.389 7.147 1.00 91.25 82 TYR A O 1
ATOM 686 N N . ARG A 1 83 ? 7.259 8.740 7.265 1.00 91.50 83 ARG A N 1
ATOM 687 C CA . ARG A 1 83 ? 7.255 9.743 6.184 1.00 91.50 83 ARG A CA 1
ATOM 688 C C . ARG A 1 83 ? 8.000 11.018 6.553 1.00 91.50 83 ARG A C 1
ATOM 690 O O . ARG A 1 83 ? 8.698 11.570 5.712 1.00 91.50 83 ARG A O 1
ATOM 697 N N . GLN A 1 84 ? 7.872 11.474 7.797 1.00 89.69 84 GLN A N 1
ATOM 698 C CA . GLN A 1 84 ? 8.585 12.657 8.279 1.00 89.69 84 GLN A CA 1
ATOM 699 C C . GLN A 1 84 ? 10.097 12.434 8.367 1.00 89.69 84 GLN A C 1
ATOM 701 O O . GLN A 1 84 ? 10.862 13.369 8.162 1.00 89.69 84 GLN A O 1
ATOM 706 N N . GLN A 1 85 ? 10.525 11.207 8.670 1.00 89.81 85 GLN A N 1
ATOM 707 C CA . GLN A 1 85 ? 11.939 10.850 8.786 1.00 89.81 85 GLN A CA 1
ATOM 708 C C . GLN A 1 85 ? 12.607 10.567 7.432 1.00 89.81 85 GLN A C 1
ATOM 710 O O . GLN A 1 85 ? 13.821 10.698 7.333 1.00 89.81 85 GLN A O 1
ATOM 715 N N 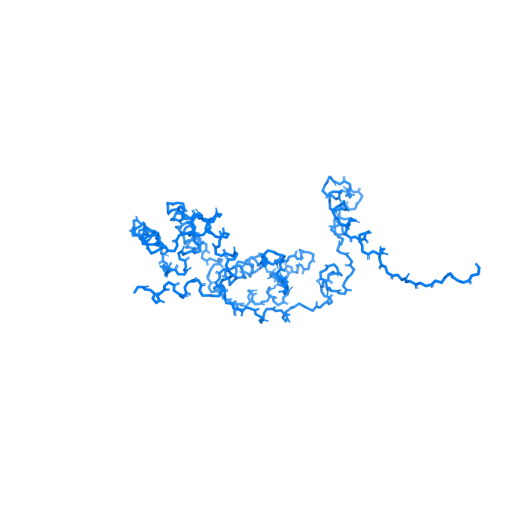. ASN A 1 86 ? 11.836 10.211 6.401 1.00 91.12 86 ASN A N 1
ATOM 716 C CA . ASN A 1 86 ? 12.342 9.818 5.079 1.00 91.12 86 ASN A CA 1
ATOM 717 C C . ASN A 1 86 ? 11.810 10.763 3.986 1.00 91.12 86 ASN A C 1
ATOM 719 O O . ASN A 1 86 ? 11.158 10.339 3.030 1.00 91.12 86 ASN A O 1
ATOM 723 N N . LEU A 1 87 ? 12.009 12.076 4.163 1.00 90.12 87 LEU A N 1
ATOM 724 C CA . LEU A 1 87 ? 11.463 13.095 3.255 1.00 90.12 87 LEU A CA 1
ATOM 725 C C . LEU A 1 87 ? 11.975 12.958 1.820 1.00 90.12 87 LEU A C 1
ATOM 727 O O . LEU A 1 87 ? 11.241 13.283 0.897 1.00 90.12 87 LEU A O 1
ATOM 731 N N . ASP A 1 88 ? 13.186 12.453 1.621 1.00 88.19 88 ASP A N 1
ATOM 732 C CA . ASP A 1 88 ? 13.755 12.148 0.306 1.00 88.19 88 ASP A CA 1
ATOM 733 C C . ASP A 1 88 ? 12.869 11.186 -0.506 1.00 88.19 88 ASP A C 1
ATOM 735 O O . ASP A 1 88 ? 12.671 11.379 -1.704 1.00 88.19 88 ASP A O 1
ATOM 739 N N . MET A 1 89 ? 12.248 10.207 0.157 1.00 89.06 89 MET A N 1
ATOM 740 C CA . MET A 1 89 ? 11.339 9.250 -0.478 1.00 89.06 89 MET A CA 1
ATOM 741 C C . MET A 1 89 ? 9.944 9.832 -0.743 1.00 89.06 89 MET A C 1
ATOM 743 O O . MET A 1 89 ? 9.296 9.477 -1.731 1.00 89.06 89 MET A O 1
ATOM 747 N N . PHE A 1 90 ? 9.462 10.732 0.119 1.00 89.25 90 PHE A N 1
ATOM 748 C CA . PHE A 1 90 ? 8.072 11.213 0.097 1.00 89.25 90 PHE A CA 1
ATOM 749 C C . PHE A 1 90 ? 7.903 12.675 -0.349 1.00 89.25 90 PHE A C 1
ATOM 751 O O . PHE A 1 90 ? 6.777 13.175 -0.431 1.00 89.25 90 PHE A O 1
ATOM 758 N N . GLN A 1 91 ? 8.987 13.374 -0.678 1.00 85.19 91 GLN A N 1
ATOM 759 C CA . GLN A 1 91 ? 8.924 14.690 -1.301 1.00 85.19 91 GLN A CA 1
ATOM 760 C C . GLN A 1 91 ? 8.317 14.564 -2.699 1.00 85.19 91 GLN A C 1
ATOM 762 O O . GLN A 1 91 ? 8.622 13.628 -3.434 1.00 85.19 91 GLN A O 1
ATOM 767 N N . ASN A 1 92 ? 7.429 15.498 -3.059 1.00 85.25 92 ASN A N 1
ATOM 768 C CA . ASN A 1 92 ? 6.733 15.517 -4.351 1.00 85.25 92 ASN A CA 1
ATOM 769 C C . ASN A 1 92 ? 6.127 14.151 -4.750 1.00 85.25 92 ASN A C 1
ATOM 771 O O . ASN A 1 92 ? 6.178 13.744 -5.904 1.00 85.25 92 ASN A O 1
ATOM 775 N N . PHE A 1 93 ? 5.591 13.410 -3.776 1.00 87.56 93 PHE A N 1
ATOM 776 C CA . PHE A 1 93 ? 5.120 12.037 -3.954 1.00 87.56 93 PHE A CA 1
ATOM 777 C C . PHE A 1 93 ? 3.792 11.973 -4.722 1.00 87.56 93 PHE A C 1
ATOM 779 O O . PHE A 1 93 ? 2.710 11.843 -4.143 1.00 87.56 93 PHE A O 1
ATOM 786 N N . LYS A 1 94 ? 3.883 12.139 -6.041 1.00 85.44 94 LYS A N 1
ATOM 787 C CA . LYS A 1 94 ? 2.769 12.225 -6.986 1.00 85.44 94 LYS A CA 1
ATOM 788 C C . LYS A 1 94 ? 3.142 11.559 -8.308 1.00 85.44 94 LYS A C 1
ATOM 790 O O . LYS A 1 94 ? 4.312 11.440 -8.648 1.00 85.44 94 LYS A O 1
ATOM 795 N N . ALA A 1 95 ? 2.134 11.151 -9.074 1.00 81.88 95 ALA A N 1
ATOM 796 C CA . ALA A 1 95 ? 2.337 10.441 -10.338 1.00 81.88 95 ALA A CA 1
ATOM 797 C C . ALA A 1 95 ? 2.945 11.312 -11.458 1.00 81.88 95 ALA A C 1
ATOM 799 O O . ALA A 1 95 ? 3.372 10.778 -12.476 1.00 81.88 95 ALA A O 1
ATOM 800 N N . ASP A 1 96 ? 2.960 12.637 -11.299 1.00 84.12 96 ASP A N 1
ATOM 801 C CA . ASP A 1 96 ? 3.582 13.587 -12.225 1.00 84.12 96 ASP A CA 1
ATOM 802 C C . ASP A 1 96 ? 5.063 13.862 -11.917 1.00 84.12 96 ASP A C 1
ATOM 804 O O . ASP A 1 96 ? 5.739 14.492 -12.735 1.00 84.12 96 ASP A O 1
ATOM 808 N N . ASP A 1 97 ? 5.590 13.358 -10.795 1.00 92.25 97 ASP A N 1
ATOM 809 C CA . ASP A 1 97 ? 7.024 13.372 -10.509 1.00 92.25 97 ASP A CA 1
ATOM 810 C C . ASP A 1 97 ? 7.787 12.635 -11.628 1.00 92.25 97 ASP A C 1
ATOM 812 O O . ASP A 1 97 ? 7.420 11.506 -11.966 1.00 92.25 97 ASP A O 1
ATOM 816 N N . PRO A 1 98 ? 8.832 13.234 -12.232 1.00 90.94 98 PRO A N 1
ATOM 817 C CA . PRO A 1 98 ? 9.491 12.654 -13.402 1.00 90.94 98 PRO A CA 1
ATOM 818 C C . PRO A 1 98 ? 10.049 11.245 -13.179 1.00 90.94 98 PRO A C 1
ATOM 820 O O . PRO A 1 98 ? 9.982 10.422 -14.093 1.00 90.94 98 PRO A O 1
ATOM 823 N N . GLY A 1 99 ? 10.585 10.964 -11.986 1.00 90.25 99 GLY A N 1
ATOM 824 C CA . GLY A 1 99 ? 11.156 9.662 -11.645 1.00 90.25 99 GLY A CA 1
ATOM 825 C C . GLY A 1 99 ? 10.069 8.606 -11.495 1.00 90.25 99 GLY A C 1
ATOM 826 O O . GLY A 1 99 ? 10.117 7.566 -12.150 1.00 90.25 99 GLY A O 1
ATOM 827 N N . ILE A 1 100 ? 9.032 8.927 -10.718 1.00 87.62 100 ILE A N 1
ATOM 828 C CA . ILE A 1 100 ? 7.869 8.052 -10.524 1.00 87.62 100 ILE A CA 1
ATOM 829 C C . ILE A 1 100 ? 7.163 7.781 -11.855 1.00 87.62 100 ILE A C 1
ATOM 831 O O . ILE A 1 100 ? 6.890 6.632 -12.191 1.00 87.62 100 ILE A O 1
ATOM 835 N N . LYS A 1 101 ? 6.885 8.829 -12.636 1.00 84.94 101 LYS A N 1
ATOM 836 C CA . LYS A 1 101 ? 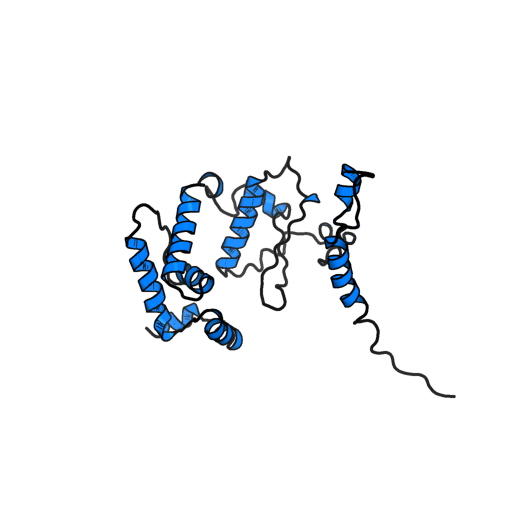6.199 8.722 -13.926 1.00 84.94 101 LYS A CA 1
ATOM 837 C C . LYS A 1 101 ? 6.952 7.810 -14.888 1.00 84.94 101 LYS A C 1
ATOM 839 O O . LYS A 1 101 ? 6.334 6.977 -15.544 1.00 84.94 101 LYS A O 1
ATOM 844 N N . ARG A 1 102 ? 8.274 7.970 -14.973 1.00 89.06 102 ARG A N 1
ATOM 845 C CA . ARG A 1 102 ? 9.131 7.143 -15.826 1.00 89.06 102 ARG A CA 1
ATOM 846 C C . ARG A 1 102 ? 9.144 5.689 -15.364 1.00 89.06 102 ARG A C 1
ATOM 848 O O . ARG A 1 102 ? 8.921 4.818 -16.193 1.00 89.06 102 ARG A O 1
ATOM 855 N N . ALA A 1 103 ? 9.304 5.439 -14.063 1.00 87.38 103 ALA A N 1
ATOM 856 C CA . ALA A 1 103 ? 9.246 4.087 -13.513 1.00 87.38 103 ALA A CA 1
ATOM 857 C C . ALA A 1 103 ? 7.902 3.408 -13.830 1.00 87.38 103 ALA A C 1
ATOM 859 O O . ALA A 1 103 ? 7.892 2.288 -14.331 1.00 87.38 103 ALA A O 1
ATOM 860 N N . LEU A 1 104 ? 6.776 4.112 -13.654 1.00 81.19 104 LEU A N 1
ATOM 861 C CA . LEU A 1 104 ? 5.447 3.602 -14.011 1.00 81.19 104 LEU A CA 1
ATOM 862 C C . LEU A 1 104 ? 5.310 3.307 -15.514 1.00 81.19 104 LEU A C 1
ATOM 864 O O . LEU A 1 104 ? 4.756 2.274 -15.879 1.00 81.19 104 LEU A O 1
ATOM 868 N N . MET A 1 105 ? 5.820 4.187 -16.384 1.00 78.88 105 MET A N 1
ATOM 869 C CA . MET A 1 105 ? 5.815 3.982 -17.843 1.00 78.88 105 MET A CA 1
ATOM 870 C C . MET A 1 105 ? 6.696 2.810 -18.286 1.00 78.88 105 MET A C 1
ATOM 872 O O . MET A 1 105 ? 6.378 2.155 -19.270 1.00 78.88 105 MET A O 1
ATOM 876 N N . ASP A 1 106 ? 7.776 2.539 -17.557 1.00 79.94 106 ASP A N 1
ATOM 877 C CA . ASP A 1 106 ? 8.672 1.409 -17.808 1.00 79.94 106 ASP A CA 1
ATOM 878 C C . ASP A 1 106 ? 8.181 0.106 -17.128 1.00 79.94 106 ASP A C 1
ATOM 880 O O . ASP A 1 106 ? 8.879 -0.906 -17.158 1.00 79.94 106 ASP A O 1
ATOM 884 N N . GLY A 1 107 ? 6.984 0.105 -16.524 1.00 73.88 107 GLY A N 1
ATOM 885 C CA . GLY A 1 107 ? 6.371 -1.085 -15.921 1.00 73.88 107 GLY A CA 1
ATOM 886 C C . GLY A 1 107 ? 6.850 -1.405 -14.501 1.00 73.88 107 GLY A C 1
ATOM 887 O O . GLY A 1 107 ? 6.784 -2.557 -14.070 1.00 73.88 107 GLY A O 1
ATOM 888 N N . PHE A 1 108 ? 7.321 -0.401 -13.758 1.00 83.25 108 PHE A N 1
ATOM 889 C CA . PHE A 1 108 ? 7.792 -0.519 -12.379 1.00 83.25 108 PHE A CA 1
ATOM 890 C C . PHE A 1 108 ? 6.937 0.305 -11.401 1.00 83.25 108 PHE A C 1
ATOM 892 O O . PHE A 1 108 ? 7.173 1.503 -11.234 1.00 83.25 108 PHE A O 1
ATOM 899 N N . PRO A 1 109 ? 5.988 -0.317 -10.682 1.00 83.06 109 PRO A N 1
ATOM 900 C CA . PRO A 1 109 ? 5.518 -1.691 -10.848 1.00 83.06 109 PRO A CA 1
ATOM 901 C C . PRO A 1 109 ? 4.537 -1.868 -12.009 1.00 83.06 109 PRO A C 1
ATOM 903 O O . PRO A 1 109 ? 3.854 -0.929 -12.415 1.00 83.06 109 PRO A O 1
ATOM 906 N N . GLY A 1 110 ? 4.384 -3.117 -12.447 1.00 78.31 110 GLY A N 1
ATOM 907 C CA . GLY A 1 110 ? 3.254 -3.541 -13.258 1.00 78.31 110 GLY A CA 1
ATOM 908 C C . GLY A 1 110 ? 2.084 -3.991 -12.397 1.00 78.31 110 GLY A C 1
ATOM 909 O O . GLY A 1 110 ? 2.267 -4.508 -11.296 1.00 78.31 110 GLY A O 1
ATOM 910 N N . ILE A 1 111 ? 0.865 -3.780 -12.888 1.00 75.75 111 ILE A N 1
ATOM 911 C CA . ILE A 1 111 ? -0.376 -4.080 -12.166 1.00 75.75 111 ILE A CA 1
ATOM 912 C C . ILE A 1 111 ? -1.316 -4.842 -13.092 1.00 75.75 111 ILE A C 1
ATOM 914 O O . ILE A 1 111 ? -1.626 -4.376 -14.189 1.00 75.75 111 ILE A O 1
ATOM 918 N N . LEU A 1 112 ? -1.814 -5.986 -12.622 1.00 69.62 112 LEU A N 1
ATOM 919 C CA . LEU A 1 112 ? -2.800 -6.757 -13.376 1.00 69.62 112 LEU A CA 1
ATOM 920 C C . LEU A 1 112 ? -4.186 -6.102 -13.339 1.00 69.62 112 LEU A C 1
ATOM 922 O O . LEU A 1 112 ? -4.627 -5.592 -12.305 1.00 69.62 112 LEU A O 1
ATOM 926 N N . GLU A 1 113 ? -4.880 -6.162 -14.479 1.00 66.94 113 GLU A N 1
ATOM 927 C CA . GLU A 1 113 ? -6.275 -5.720 -14.645 1.00 66.94 113 GLU A CA 1
ATOM 928 C C . GLU A 1 113 ? -7.241 -6.482 -13.777 1.00 66.94 113 GLU A C 1
ATOM 930 O O . GLU A 1 113 ? -8.004 -5.904 -12.993 1.00 66.94 113 GLU A O 1
ATOM 935 N N . THR A 1 114 ? -7.144 -7.796 -13.864 1.00 65.94 114 THR A N 1
ATOM 936 C CA . THR A 1 114 ? -8.020 -8.662 -13.106 1.00 65.94 114 THR A CA 1
ATOM 937 C C . THR A 1 114 ? -7.424 -8.853 -11.711 1.00 65.94 114 THR A C 1
ATOM 939 O O . THR A 1 114 ? -6.264 -9.260 -11.593 1.00 65.94 114 THR A O 1
ATOM 942 N N . PRO A 1 115 ? -8.168 -8.530 -10.638 1.00 68.75 115 PRO A N 1
ATOM 943 C CA . PRO A 1 115 ? -7.760 -8.918 -9.298 1.00 68.75 115 PRO A CA 1
ATOM 944 C C . PRO A 1 115 ? -7.787 -10.445 -9.171 1.00 68.75 115 PRO A C 1
ATOM 946 O O . PRO A 1 115 ? -8.372 -11.143 -9.998 1.00 68.75 115 PRO A O 1
ATOM 949 N N . ASP A 1 116 ? -7.199 -10.984 -8.110 1.00 70.25 116 ASP A N 1
ATOM 950 C CA . ASP A 1 116 ? -7.350 -12.413 -7.849 1.00 70.25 116 ASP A CA 1
ATOM 951 C C . ASP A 1 116 ? -8.782 -12.789 -7.413 1.00 70.25 116 ASP A C 1
ATOM 953 O O . ASP A 1 116 ? -9.654 -11.937 -7.221 1.00 70.25 116 ASP A O 1
ATOM 957 N N . GLN A 1 117 ? -9.015 -14.086 -7.194 1.00 69.31 117 GLN A N 1
ATOM 958 C CA . GLN A 1 117 ? -10.308 -14.623 -6.743 1.00 69.31 117 GLN A CA 1
ATOM 959 C C . GLN A 1 117 ? -10.824 -14.042 -5.410 1.00 69.31 117 GLN A C 1
ATOM 961 O O . GLN A 1 117 ? -11.992 -14.213 -5.079 1.00 69.31 117 GLN A O 1
ATOM 966 N N . TYR A 1 118 ? -9.971 -13.359 -4.641 1.00 66.31 118 TYR A N 1
ATOM 967 C CA . TYR A 1 118 ? -10.316 -12.708 -3.378 1.00 66.31 118 TYR A CA 1
ATOM 968 C C . TYR A 1 118 ? -10.426 -11.181 -3.511 1.00 66.31 118 TYR A C 1
ATOM 970 O O . TYR A 1 118 ? -10.551 -10.491 -2.498 1.00 66.31 118 TYR A O 1
ATOM 978 N N . GLY A 1 119 ? -10.361 -10.638 -4.732 1.00 71.44 119 GLY A N 1
ATOM 979 C CA . GLY A 1 119 ? -10.416 -9.201 -4.994 1.00 71.44 119 GLY A CA 1
ATOM 980 C C . GLY A 1 119 ? -9.107 -8.461 -4.697 1.00 71.44 119 GLY A C 1
ATOM 981 O O . GLY A 1 119 ? -9.096 -7.228 -4.665 1.00 71.44 119 GLY A O 1
ATOM 982 N N . ARG A 1 120 ? -7.994 -9.173 -4.473 1.00 74.75 120 ARG A N 1
ATOM 983 C CA . ARG A 1 120 ? -6.690 -8.564 -4.175 1.00 74.75 120 ARG A CA 1
ATOM 984 C C . ARG A 1 120 ? -6.054 -8.042 -5.460 1.00 74.75 120 ARG A C 1
ATOM 986 O O . ARG A 1 120 ? -6.034 -8.730 -6.480 1.00 74.75 120 ARG A O 1
ATOM 993 N N . LYS A 1 121 ? -5.506 -6.825 -5.408 1.00 76.62 121 LYS A N 1
ATOM 994 C CA . LYS A 1 121 ? -4.707 -6.266 -6.506 1.00 76.62 121 LYS A CA 1
ATOM 995 C C . LYS A 1 121 ? -3.357 -6.972 -6.577 1.00 76.62 121 LYS A C 1
ATOM 997 O O . LYS A 1 121 ? -2.715 -7.180 -5.549 1.00 76.62 121 LYS A O 1
ATOM 1002 N N . ILE A 1 122 ? -2.951 -7.331 -7.790 1.00 73.94 122 ILE A N 1
ATOM 1003 C CA . ILE A 1 122 ? -1.715 -8.064 -8.052 1.00 73.94 122 ILE A CA 1
ATOM 1004 C C . ILE A 1 122 ? -0.711 -7.088 -8.653 1.00 73.94 122 ILE A C 1
ATOM 1006 O O . ILE A 1 122 ? -0.949 -6.505 -9.712 1.00 73.94 122 ILE A O 1
ATOM 1010 N N . LEU A 1 123 ? 0.394 -6.909 -7.938 1.00 80.06 123 LEU A N 1
ATOM 1011 C CA . LEU A 1 123 ? 1.513 -6.062 -8.316 1.00 80.06 123 LEU A CA 1
ATOM 1012 C C . LEU A 1 123 ? 2.681 -6.962 -8.728 1.00 80.06 123 LEU A C 1
ATOM 1014 O O . LEU A 1 123 ? 3.020 -7.895 -8.002 1.00 80.06 123 LEU A O 1
ATOM 1018 N N . ILE A 1 124 ? 3.269 -6.695 -9.890 1.00 77.25 124 ILE A N 1
ATOM 1019 C CA . ILE A 1 124 ? 4.317 -7.504 -10.512 1.00 77.25 124 ILE A CA 1
ATOM 1020 C C . ILE A 1 124 ? 5.552 -6.636 -10.739 1.00 77.25 124 ILE A C 1
ATOM 1022 O O . ILE A 1 124 ? 5.460 -5.475 -11.142 1.00 77.25 124 ILE A O 1
ATOM 1026 N N . LEU A 1 125 ? 6.719 -7.215 -10.470 1.00 78.94 125 LEU A N 1
ATOM 1027 C CA . LEU A 1 125 ? 8.018 -6.590 -10.671 1.00 78.94 125 LEU A CA 1
ATOM 1028 C C . LEU A 1 125 ? 8.908 -7.549 -11.453 1.00 78.94 125 LEU A C 1
ATOM 1030 O O . LEU A 1 125 ? 9.232 -8.629 -10.965 1.00 78.94 125 LEU A O 1
ATOM 1034 N N . PHE A 1 126 ? 9.336 -7.133 -12.642 1.00 73.94 126 PHE A N 1
ATOM 1035 C CA . PHE A 1 126 ? 10.306 -7.877 -13.440 1.00 73.94 126 PHE A CA 1
ATOM 1036 C C . PHE A 1 126 ? 11.688 -7.261 -13.257 1.00 73.94 126 PHE A C 1
ATOM 1038 O O . PHE A 1 126 ? 12.062 -6.330 -13.965 1.00 73.94 126 PHE A O 1
ATOM 1045 N N . ALA A 1 127 ? 12.456 -7.775 -12.294 1.00 77.38 127 ALA A N 1
ATOM 1046 C CA . ALA A 1 127 ? 13.792 -7.252 -11.998 1.00 77.38 127 ALA A CA 1
ATOM 1047 C C . ALA A 1 127 ? 14.735 -7.297 -13.218 1.00 77.38 127 ALA A C 1
ATOM 1049 O O . ALA A 1 127 ? 15.583 -6.423 -13.363 1.00 77.38 127 ALA A O 1
ATOM 1050 N N . SER A 1 128 ? 14.546 -8.261 -14.124 1.00 74.50 128 SER A N 1
ATOM 1051 C CA . SER A 1 128 ? 15.293 -8.379 -15.384 1.00 74.50 128 SER A CA 1
ATOM 1052 C C . SER A 1 128 ? 15.117 -7.190 -16.327 1.00 74.50 128 SER A C 1
ATOM 1054 O O . SER A 1 128 ? 16.002 -6.915 -17.130 1.00 74.50 128 SER A O 1
ATOM 1056 N N . ASN A 1 129 ? 13.984 -6.489 -16.245 1.00 71.44 129 ASN A N 1
ATOM 1057 C CA . ASN A 1 129 ? 13.673 -5.363 -17.126 1.00 71.44 129 ASN A CA 1
ATOM 1058 C C . ASN A 1 129 ? 14.215 -4.042 -16.564 1.00 71.44 129 ASN A C 1
ATOM 1060 O O . ASN A 1 129 ? 14.014 -2.981 -17.155 1.00 71.44 129 ASN A O 1
ATOM 1064 N N . TRP A 1 130 ? 14.844 -4.077 -15.384 1.00 83.69 130 TRP A N 1
ATOM 1065 C CA . TRP A 1 130 ? 15.296 -2.872 -14.717 1.00 83.69 130 TRP A CA 1
ATOM 1066 C C . TRP A 1 130 ? 16.570 -2.337 -15.371 1.00 83.69 130 TRP A C 1
ATOM 1068 O O . TRP A 1 130 ? 17.677 -2.814 -15.129 1.00 83.69 130 TRP A O 1
ATOM 1078 N N . ASP A 1 131 ? 16.405 -1.274 -16.154 1.00 82.81 131 ASP A N 1
ATOM 1079 C CA . ASP A 1 131 ? 17.510 -0.452 -16.632 1.00 82.81 131 ASP A CA 1
ATOM 1080 C C . ASP A 1 131 ? 17.892 0.604 -15.581 1.00 82.81 131 ASP A C 1
ATOM 1082 O O . ASP A 1 131 ? 17.217 1.627 -15.415 1.00 82.81 131 ASP A O 1
ATOM 1086 N N . GLN A 1 132 ? 19.000 0.361 -14.877 1.00 85.50 132 GLN A N 1
ATOM 1087 C CA . GLN A 1 132 ? 19.532 1.253 -13.839 1.00 85.50 132 GLN A CA 1
ATOM 1088 C C . GLN A 1 132 ? 19.977 2.617 -14.383 1.00 85.50 132 GLN A C 1
ATOM 1090 O O . GLN A 1 132 ? 20.038 3.584 -13.624 1.00 85.50 132 GLN A O 1
ATOM 1095 N N . SER A 1 133 ? 20.277 2.719 -15.684 1.00 88.50 133 SER A N 1
ATOM 1096 C CA . SER A 1 133 ? 20.627 3.997 -16.312 1.00 88.50 133 SER A CA 1
ATOM 1097 C C . SER A 1 133 ? 19.403 4.896 -16.507 1.00 88.50 133 SER A C 1
ATOM 1099 O O . SER A 1 133 ? 19.528 6.122 -16.546 1.00 88.50 133 SER A O 1
ATOM 1101 N N . ARG A 1 134 ? 18.210 4.292 -16.591 1.00 83.56 134 ARG A N 1
ATOM 1102 C CA . ARG A 1 134 ? 16.939 4.996 -16.777 1.00 83.56 134 ARG A CA 1
ATOM 1103 C C . ARG A 1 134 ? 16.208 5.218 -15.464 1.00 83.56 134 ARG A C 1
ATOM 1105 O O . ARG A 1 134 ? 15.747 6.332 -15.240 1.00 83.56 134 ARG A O 1
ATOM 1112 N N . ASN A 1 135 ? 16.113 4.210 -14.599 1.00 85.50 135 ASN A N 1
ATOM 1113 C CA . ASN A 1 135 ? 15.381 4.305 -13.336 1.00 85.50 135 ASN A CA 1
ATOM 1114 C C . ASN A 1 135 ? 16.291 4.014 -12.152 1.00 85.50 135 ASN A C 1
ATOM 1116 O O . ASN A 1 135 ? 16.880 2.937 -12.058 1.00 85.50 135 ASN A O 1
ATOM 1120 N N . SER A 1 136 ? 16.359 4.949 -11.205 1.00 92.56 136 SER A N 1
ATOM 1121 C CA . SER A 1 136 ? 17.012 4.663 -9.934 1.00 92.56 136 SER A CA 1
ATOM 1122 C C . SER A 1 136 ? 16.158 3.696 -9.108 1.00 92.56 136 SER A C 1
ATOM 1124 O O . SER A 1 136 ? 14.935 3.629 -9.256 1.00 92.56 136 SER A O 1
ATOM 1126 N N . PHE A 1 137 ? 16.790 2.973 -8.181 1.00 91.00 137 PHE A N 1
ATOM 1127 C CA . PHE A 1 137 ? 16.053 2.141 -7.227 1.00 91.00 137 PHE A CA 1
ATOM 1128 C C . PHE A 1 137 ? 15.037 2.965 -6.417 1.00 91.00 137 PHE A C 1
ATOM 1130 O O . PHE A 1 137 ? 13.930 2.499 -6.153 1.00 91.00 137 PHE A O 1
ATOM 1137 N N . SER A 1 138 ? 15.393 4.208 -6.066 1.00 92.44 138 SER A N 1
ATOM 1138 C CA . SER A 1 138 ? 14.497 5.129 -5.361 1.00 92.44 138 SER A CA 1
ATOM 1139 C C . SER A 1 138 ? 13.256 5.449 -6.196 1.00 92.44 138 SER A C 1
ATOM 1141 O O . SER A 1 138 ? 12.151 5.346 -5.674 1.00 92.44 138 SER A O 1
ATOM 1143 N N . ASP A 1 139 ? 13.402 5.741 -7.492 1.00 92.88 139 ASP A N 1
ATOM 1144 C CA . ASP A 1 139 ? 12.264 6.021 -8.380 1.00 92.88 139 ASP A CA 1
ATOM 1145 C C . ASP A 1 139 ? 11.294 4.834 -8.448 1.00 92.88 139 ASP A C 1
ATOM 1147 O O . ASP A 1 139 ? 10.083 5.008 -8.300 1.00 92.88 139 ASP A O 1
ATOM 1151 N N . ILE A 1 140 ? 11.833 3.617 -8.594 1.00 92.06 140 ILE A N 1
ATOM 1152 C CA . ILE A 1 140 ? 11.047 2.375 -8.615 1.00 92.06 140 ILE A CA 1
ATOM 1153 C C . ILE A 1 140 ? 10.321 2.174 -7.286 1.00 92.06 140 ILE A C 1
ATOM 1155 O O . ILE A 1 140 ? 9.115 1.926 -7.262 1.00 92.06 140 ILE A O 1
ATOM 1159 N N . LEU A 1 141 ? 11.024 2.311 -6.161 1.00 92.88 141 LEU A N 1
ATOM 1160 C CA . LEU A 1 141 ? 10.422 2.148 -4.842 1.00 92.88 141 LEU A CA 1
ATOM 1161 C C . LEU A 1 141 ? 9.341 3.208 -4.580 1.00 92.88 141 LEU A C 1
ATOM 1163 O O . LEU A 1 141 ? 8.275 2.881 -4.059 1.00 92.88 141 LEU A O 1
ATOM 1167 N N . ARG A 1 142 ? 9.571 4.462 -4.985 1.00 94.06 142 ARG A N 1
ATOM 1168 C CA . ARG A 1 142 ? 8.580 5.544 -4.887 1.00 94.06 142 ARG A CA 1
ATOM 1169 C C . ARG A 1 142 ? 7.343 5.230 -5.731 1.00 94.06 142 ARG A C 1
ATOM 1171 O O . ARG A 1 142 ? 6.229 5.393 -5.236 1.00 94.06 142 ARG A O 1
ATOM 1178 N N . ALA A 1 143 ? 7.511 4.703 -6.943 1.00 91.50 143 ALA A N 1
ATOM 1179 C CA . ALA A 1 143 ? 6.400 4.269 -7.788 1.00 91.50 143 ALA A CA 1
ATOM 1180 C C . ALA A 1 143 ? 5.612 3.089 -7.190 1.00 91.50 143 ALA A C 1
ATOM 1182 O O . ALA A 1 143 ? 4.376 3.099 -7.219 1.00 91.50 143 ALA A O 1
ATOM 1183 N N . ILE A 1 144 ? 6.291 2.111 -6.579 1.00 90.75 144 ILE A N 1
ATOM 1184 C CA . ILE A 1 144 ? 5.645 0.996 -5.864 1.00 90.75 144 ILE A CA 1
ATOM 1185 C C . ILE A 1 144 ? 4.812 1.524 -4.697 1.00 90.75 144 ILE A C 1
ATOM 1187 O O . ILE A 1 144 ? 3.625 1.211 -4.588 1.00 90.75 144 ILE A O 1
ATOM 1191 N N . LEU A 1 145 ? 5.414 2.348 -3.837 1.00 91.06 145 LEU A N 1
ATOM 1192 C CA . LEU A 1 145 ? 4.735 2.912 -2.675 1.00 91.06 145 LEU A CA 1
ATOM 1193 C C . LEU A 1 145 ? 3.535 3.771 -3.093 1.00 91.06 145 LEU A C 1
ATOM 1195 O O . LEU A 1 145 ? 2.490 3.701 -2.449 1.00 91.06 145 LEU A O 1
ATOM 1199 N N . LEU A 1 146 ? 3.655 4.549 -4.175 1.00 89.12 146 LEU A N 1
ATOM 1200 C CA . LEU A 1 146 ? 2.558 5.378 -4.668 1.00 89.12 146 LEU A CA 1
ATOM 1201 C C . LEU A 1 146 ? 1.417 4.507 -5.199 1.00 89.12 146 LEU A C 1
ATOM 1203 O O . LEU A 1 146 ? 0.258 4.759 -4.881 1.00 89.12 146 LEU A O 1
ATOM 1207 N N . SER A 1 147 ? 1.738 3.453 -5.950 1.00 87.12 147 SER A N 1
ATOM 1208 C CA . SER A 1 147 ? 0.747 2.496 -6.456 1.00 87.12 147 SER A CA 1
ATOM 1209 C C . SER A 1 147 ? -0.029 1.836 -5.312 1.00 87.12 147 SER A C 1
ATOM 1211 O O . SER A 1 147 ? -1.260 1.787 -5.340 1.00 87.12 147 SER A O 1
ATOM 1213 N N . LEU A 1 148 ? 0.676 1.403 -4.260 1.00 86.69 148 LEU A N 1
ATOM 1214 C CA . LEU A 1 148 ? 0.062 0.861 -3.044 1.00 86.69 148 LEU A CA 1
ATOM 1215 C C . LEU A 1 148 ? -0.836 1.891 -2.349 1.00 86.69 148 LEU A C 1
ATOM 1217 O O . LEU A 1 148 ? -1.960 1.563 -1.968 1.00 86.69 148 LEU A O 1
ATOM 1221 N N . GLU A 1 149 ? -0.377 3.139 -2.218 1.00 83.69 149 GLU A N 1
ATOM 1222 C CA . GLU A 1 149 ? -1.165 4.218 -1.620 1.00 83.69 149 GLU A CA 1
ATOM 1223 C C . GLU A 1 149 ? -2.472 4.431 -2.392 1.00 83.69 149 GLU A C 1
ATOM 1225 O O . GLU A 1 149 ? -3.534 4.544 -1.778 1.00 83.69 149 GLU A O 1
ATOM 1230 N N . ILE A 1 150 ? -2.436 4.430 -3.728 1.00 79.94 150 ILE A N 1
ATOM 1231 C CA . ILE A 1 150 ? -3.643 4.628 -4.535 1.00 79.94 150 ILE A CA 1
ATOM 1232 C C . ILE A 1 150 ? -4.616 3.449 -4.385 1.00 79.94 150 ILE A C 1
ATOM 1234 O O . ILE A 1 150 ? -5.819 3.673 -4.231 1.00 79.94 150 ILE A O 1
ATOM 1238 N N . PHE A 1 151 ? -4.130 2.204 -4.347 1.00 77.19 151 PHE A N 1
ATOM 1239 C CA . PHE A 1 151 ? -5.000 1.044 -4.116 1.00 77.19 151 PHE A CA 1
ATOM 1240 C C . PHE A 1 151 ? -5.669 1.061 -2.746 1.00 77.19 151 PHE A C 1
ATOM 1242 O O . PHE A 1 151 ? -6.851 0.733 -2.641 1.00 77.19 151 PHE A O 1
ATOM 1249 N N . LEU A 1 152 ? -4.960 1.512 -1.710 1.00 75.19 152 LEU A N 1
ATOM 1250 C CA . LEU A 1 152 ? -5.540 1.699 -0.379 1.00 75.19 152 LEU A CA 1
ATOM 1251 C C . LEU A 1 152 ? -6.613 2.800 -0.351 1.00 75.19 152 LEU A C 1
ATOM 1253 O O . LEU A 1 152 ? -7.459 2.810 0.545 1.00 75.19 152 LEU A O 1
ATOM 1257 N N . HIS A 1 153 ? -6.596 3.728 -1.312 1.00 64.19 153 HIS A N 1
ATOM 1258 C CA . HIS A 1 153 ? -7.574 4.808 -1.409 1.00 64.19 153 HIS A CA 1
ATOM 1259 C C . HIS A 1 153 ? -8.895 4.427 -2.078 1.00 64.19 153 HIS A C 1
ATOM 1261 O O . HIS A 1 153 ? -9.866 5.157 -1.895 1.00 64.19 153 HIS A O 1
ATOM 1267 N N . GLY A 1 154 ? -8.961 3.306 -2.801 1.00 57.19 154 GLY A N 1
ATOM 1268 C CA . GLY A 1 154 ? -10.199 2.850 -3.440 1.00 57.19 154 GLY A CA 1
ATOM 1269 C C . GLY A 1 154 ? -10.679 3.725 -4.604 1.00 57.19 154 GLY A C 1
ATOM 1270 O O . GLY A 1 154 ? -11.821 3.588 -5.035 1.00 57.19 154 GLY A O 1
ATOM 1271 N N . ASN A 1 155 ? -9.829 4.606 -5.144 1.00 42.38 155 ASN A N 1
ATOM 1272 C CA . ASN A 1 155 ? -10.158 5.315 -6.376 1.00 42.38 155 ASN A CA 1
ATOM 1273 C C . ASN A 1 155 ? -10.152 4.310 -7.531 1.00 42.38 155 ASN A C 1
ATOM 1275 O O . ASN A 1 155 ? -9.178 3.587 -7.731 1.00 42.38 155 ASN A O 1
ATOM 1279 N N . ASN A 1 156 ? -11.261 4.256 -8.263 1.00 41.91 156 ASN A N 1
ATOM 1280 C CA . ASN A 1 156 ? -11.454 3.412 -9.433 1.00 41.91 156 ASN A CA 1
ATOM 1281 C C . ASN A 1 156 ? -10.345 3.678 -10.476 1.00 41.91 156 ASN A C 1
ATOM 1283 O O . ASN A 1 156 ? -10.407 4.651 -11.223 1.00 41.91 156 ASN A O 1
ATOM 1287 N N . LEU A 1 157 ? -9.306 2.836 -10.483 1.00 44.00 157 LEU A N 1
ATOM 1288 C CA . LEU A 1 157 ? -8.114 2.942 -11.333 1.00 44.00 157 LEU A CA 1
ATOM 1289 C C . LEU A 1 157 ? -8.246 2.156 -12.646 1.00 44.00 157 LEU A C 1
ATOM 1291 O O . LEU A 1 157 ? -7.265 1.612 -13.150 1.00 44.00 157 LEU A O 1
ATOM 1295 N N . ASN A 1 158 ? -9.431 2.138 -13.259 1.00 40.41 158 ASN A N 1
ATOM 1296 C CA . ASN A 1 158 ? -9.593 1.567 -14.603 1.00 40.41 158 ASN A CA 1
ATOM 1297 C C . ASN A 1 158 ? -8.627 2.190 -15.644 1.00 40.41 158 ASN A C 1
ATOM 1299 O O . ASN A 1 158 ? -8.398 1.609 -16.697 1.00 40.41 158 ASN A O 1
ATOM 1303 N N . SER A 1 159 ? -8.000 3.335 -15.349 1.00 45.41 159 SER A N 1
ATOM 1304 C CA . SER A 1 159 ? -6.996 3.994 -16.191 1.00 45.41 159 SER A CA 1
ATOM 1305 C C . SER A 1 159 ? -5.535 3.568 -15.960 1.00 45.41 159 SER A C 1
ATOM 1307 O O . SER A 1 159 ? -4.646 4.198 -16.525 1.00 45.41 159 SER A O 1
ATOM 1309 N N . LEU A 1 160 ? -5.245 2.529 -15.165 1.00 43.47 160 LEU A N 1
ATOM 1310 C CA . LEU A 1 160 ? -3.867 2.024 -15.020 1.00 43.47 160 LEU A CA 1
ATOM 1311 C C . LEU A 1 160 ? -3.510 0.906 -16.023 1.00 43.47 160 LEU A C 1
ATOM 1313 O O . LEU A 1 160 ? -2.335 0.651 -16.271 1.00 43.47 160 LEU A O 1
ATOM 1317 N N . HIS A 1 161 ? -4.513 0.282 -16.649 1.00 43.81 161 HIS A N 1
ATOM 1318 C CA . HIS A 1 161 ? -4.370 -0.891 -17.531 1.00 43.81 161 HIS A CA 1
ATOM 1319 C C . HIS A 1 161 ? -3.889 -0.587 -18.960 1.00 43.81 161 HIS A C 1
ATOM 1321 O O . HIS A 1 161 ? -3.863 -1.476 -19.799 1.00 43.81 161 HIS A O 1
ATOM 1327 N N . GLN A 1 162 ? -3.468 0.649 -19.248 1.00 48.84 162 GLN A N 1
ATOM 1328 C CA . GLN A 1 162 ? -2.974 1.054 -20.575 1.00 48.84 162 GLN A CA 1
ATOM 1329 C C . GLN A 1 162 ? -1.441 1.090 -20.688 1.00 48.84 162 GLN A C 1
ATOM 1331 O O . GLN A 1 162 ? -0.919 1.467 -21.732 1.00 48.84 162 GLN A O 1
ATOM 1336 N N . LEU A 1 163 ? -0.711 0.767 -19.616 1.00 49.66 163 LEU A N 1
ATOM 1337 C CA . LEU A 1 163 ? 0.713 1.112 -19.496 1.00 49.66 163 LEU A CA 1
ATOM 1338 C C . LEU A 1 163 ? 1.686 -0.046 -19.745 1.00 49.66 163 LEU A C 1
ATOM 1340 O O . LEU A 1 163 ? 2.889 0.188 -19.759 1.00 49.66 163 LEU A O 1
ATOM 1344 N N . ILE A 1 164 ? 1.201 -1.272 -19.962 1.00 50.38 164 ILE A N 1
ATOM 1345 C CA . ILE A 1 164 ? 2.062 -2.425 -20.256 1.00 50.38 164 ILE A CA 1
ATOM 1346 C C . ILE A 1 164 ? 1.550 -3.110 -21.508 1.00 50.38 164 ILE A C 1
ATOM 1348 O O . ILE A 1 164 ? 0.460 -3.678 -21.521 1.00 50.38 164 ILE A O 1
ATOM 1352 N N . TYR A 1 165 ? 2.353 -3.039 -22.563 1.00 51.06 165 TYR A N 1
ATOM 1353 C CA . TYR A 1 165 ? 2.040 -3.712 -23.806 1.00 51.06 165 TYR A CA 1
ATOM 1354 C C . TYR A 1 165 ? 2.238 -5.235 -23.655 1.00 51.06 165 TYR A C 1
ATOM 1356 O O . TYR A 1 165 ? 3.195 -5.652 -22.991 1.00 51.06 165 TYR A O 1
ATOM 1364 N N . PRO A 1 166 ? 1.366 -6.079 -24.243 1.00 54.88 166 PRO A N 1
ATOM 1365 C CA . PRO A 1 166 ? 1.461 -7.539 -24.150 1.00 54.88 166 PRO A CA 1
ATOM 1366 C C . PRO A 1 166 ? 2.840 -8.105 -24.524 1.00 54.88 166 PRO A C 1
ATOM 1368 O O . PRO A 1 166 ? 3.266 -9.104 -23.955 1.00 54.88 166 PRO A O 1
ATOM 1371 N N . GLU A 1 167 ? 3.582 -7.446 -25.412 1.00 58.41 167 GLU A N 1
ATOM 1372 C CA . GLU A 1 167 ? 4.959 -7.791 -25.790 1.00 58.41 167 GLU A CA 1
ATOM 1373 C C . GLU A 1 167 ? 6.011 -7.673 -24.687 1.00 58.41 167 GLU A C 1
ATOM 1375 O O . GLU A 1 167 ? 7.133 -8.137 -24.867 1.00 58.41 167 GLU A O 1
ATOM 1380 N N . CYS A 1 168 ? 5.671 -7.092 -23.540 1.00 52.00 168 CYS A N 1
ATOM 1381 C CA . CYS A 1 168 ? 6.570 -6.985 -22.394 1.00 52.00 168 CYS A CA 1
ATOM 1382 C C . CYS A 1 168 ? 6.263 -8.006 -21.289 1.00 52.00 168 CYS A C 1
ATOM 1384 O O . CYS A 1 168 ? 6.944 -8.012 -20.262 1.00 52.00 168 CYS A O 1
ATOM 1386 N N . LEU A 1 169 ? 5.246 -8.852 -21.477 1.00 55.50 169 LEU A N 1
ATOM 1387 C CA . LEU A 1 169 ? 4.767 -9.801 -20.477 1.00 55.50 169 LEU A CA 1
ATOM 1388 C C . LEU A 1 169 ? 5.003 -11.253 -20.929 1.00 55.50 169 LEU A C 1
ATOM 1390 O O . LEU A 1 169 ? 4.721 -11.584 -22.082 1.00 55.50 169 LEU A O 1
ATOM 1394 N N . PRO A 1 170 ? 5.481 -12.140 -20.037 1.00 60.16 170 PRO A N 1
ATOM 1395 C CA . PRO A 1 170 ? 5.456 -13.586 -20.251 1.00 60.16 170 PRO A CA 1
ATOM 1396 C C . PRO A 1 170 ? 4.043 -14.116 -20.511 1.00 60.16 170 PRO A C 1
ATOM 1398 O O . PRO A 1 170 ? 3.046 -13.559 -20.038 1.00 60.16 170 PRO A O 1
ATOM 1401 N N . SER A 1 171 ? 3.960 -15.220 -21.249 1.00 65.12 171 SER A N 1
ATOM 1402 C CA . SER A 1 171 ? 2.698 -15.825 -21.690 1.00 65.12 171 SER A CA 1
ATOM 1403 C C . SER A 1 171 ? 1.732 -16.183 -20.550 1.00 65.12 171 SER A C 1
ATOM 1405 O O . SER A 1 171 ? 0.523 -15.999 -20.678 1.00 65.12 171 SER A O 1
ATOM 1407 N N . GLU A 1 172 ? 2.242 -16.613 -19.397 1.00 58.53 172 GLU A N 1
ATOM 1408 C CA . GLU A 1 172 ? 1.465 -16.964 -18.203 1.00 58.53 172 GLU A CA 1
ATOM 1409 C C . GLU A 1 172 ? 0.812 -15.754 -17.518 1.00 58.53 172 GLU A C 1
ATOM 1411 O O . GLU A 1 172 ? -0.084 -15.923 -16.693 1.00 58.53 172 GLU A O 1
ATOM 1416 N N . PHE A 1 173 ? 1.210 -14.536 -17.896 1.00 53.06 173 PHE A N 1
ATOM 1417 C CA . PHE A 1 173 ? 0.614 -13.282 -17.434 1.00 53.06 173 PHE A CA 1
ATOM 1418 C C . PHE A 1 173 ? -0.205 -12.577 -18.527 1.00 53.06 173 PHE A C 1
ATOM 1420 O O . PHE A 1 173 ? -0.550 -11.407 -18.374 1.00 53.06 173 PHE A O 1
ATOM 1427 N N . GLY A 1 174 ? -0.533 -13.279 -19.621 1.00 53.34 174 GLY A N 1
ATOM 1428 C CA . GLY A 1 174 ? -1.354 -12.752 -20.716 1.00 53.34 174 GLY A CA 1
ATOM 1429 C C . GLY A 1 174 ? -0.591 -11.918 -21.751 1.00 53.34 174 GLY A C 1
ATOM 1430 O O . GLY A 1 174 ? -1.219 -11.169 -22.498 1.00 53.34 174 GLY A O 1
ATOM 1431 N N . GLY A 1 175 ? 0.741 -12.028 -21.795 1.00 64.69 175 GLY A N 1
ATOM 1432 C CA . GLY A 1 175 ? 1.583 -11.377 -22.798 1.00 64.69 175 GLY A CA 1
ATOM 1433 C C . GLY A 1 175 ? 2.029 -12.279 -23.948 1.00 64.69 175 GLY A C 1
ATOM 1434 O O . GLY A 1 175 ? 1.536 -13.394 -24.116 1.00 64.69 175 GLY A O 1
ATOM 1435 N N . THR A 1 176 ? 2.970 -11.789 -24.757 1.00 71.06 176 THR A N 1
ATOM 1436 C CA . THR A 1 176 ? 3.512 -12.499 -25.930 1.00 71.06 176 THR A CA 1
ATOM 1437 C C . THR A 1 176 ? 4.963 -12.961 -25.761 1.00 71.06 176 THR A C 1
ATOM 1439 O O . THR A 1 176 ? 5.495 -13.604 -26.668 1.00 71.06 176 THR A O 1
ATOM 1442 N N . LEU A 1 177 ? 5.608 -12.692 -24.615 1.00 58.62 177 LEU A N 1
ATOM 1443 C CA . LEU A 1 177 ? 6.935 -13.237 -24.311 1.00 58.62 177 LEU A CA 1
ATOM 1444 C C . LEU A 1 177 ? 6.857 -14.726 -23.925 1.00 58.62 177 LEU A C 1
ATOM 1446 O O . LEU A 1 177 ? 5.820 -15.190 -23.440 1.00 58.62 177 LEU A O 1
ATOM 1450 N N . PRO A 1 178 ? 7.955 -15.488 -24.101 1.00 65.25 178 PRO A N 1
ATOM 1451 C CA . PRO A 1 178 ? 8.047 -16.868 -23.631 1.00 65.25 178 PRO A CA 1
ATOM 1452 C C . PRO A 1 178 ? 7.788 -16.996 -22.122 1.00 65.25 178 PRO A C 1
ATOM 1454 O O . PRO A 1 178 ? 7.933 -16.002 -21.402 1.00 65.25 178 PRO A O 1
ATOM 1457 N N . PRO A 1 179 ? 7.467 -18.211 -21.633 1.00 62.66 179 PRO A N 1
ATOM 1458 C CA . PRO A 1 179 ? 7.328 -18.456 -20.210 1.00 62.66 179 PRO A CA 1
ATOM 1459 C C . PRO A 1 179 ? 8.528 -17.977 -19.408 1.00 62.66 179 PRO A C 1
ATOM 1461 O O . PRO A 1 179 ? 9.676 -18.175 -19.814 1.00 62.66 179 PRO A O 1
ATOM 1464 N N . TYR A 1 180 ? 8.251 -17.316 -18.290 1.00 57.41 180 TYR A N 1
ATOM 1465 C CA . TYR A 1 180 ? 9.259 -16.670 -17.479 1.00 57.41 180 TYR A CA 1
ATOM 1466 C C . TYR A 1 180 ? 10.207 -17.707 -16.888 1.00 57.41 180 TYR A C 1
ATOM 1468 O O . TYR A 1 180 ? 9.844 -18.552 -16.069 1.00 57.41 180 TYR A O 1
ATOM 1476 N N . ASP A 1 181 ? 11.464 -17.592 -17.286 1.00 66.06 181 ASP A N 1
ATOM 1477 C CA . ASP A 1 181 ? 12.535 -18.441 -16.815 1.00 66.06 181 ASP A CA 1
ATOM 1478 C C . ASP A 1 181 ? 13.312 -17.721 -15.707 1.00 66.06 181 ASP A C 1
ATOM 1480 O O . ASP A 1 181 ? 14.227 -16.931 -15.963 1.00 66.06 181 ASP A O 1
ATOM 1484 N N . MET A 1 182 ? 12.930 -18.006 -14.456 1.00 54.81 182 MET A N 1
ATOM 1485 C CA . MET A 1 182 ? 13.539 -17.439 -13.242 1.00 54.81 182 MET A CA 1
ATOM 1486 C C . MET A 1 182 ? 15.063 -17.633 -13.186 1.00 54.81 182 MET A C 1
ATOM 1488 O O . MET A 1 182 ? 15.750 -16.838 -12.545 1.00 54.81 182 MET A O 1
ATOM 1492 N N . GLY A 1 183 ? 15.597 -18.663 -13.852 1.00 59.44 183 GLY A N 1
ATOM 1493 C CA . GLY A 1 183 ? 17.017 -19.006 -13.825 1.00 59.44 183 GLY A CA 1
ATOM 1494 C C . GLY A 1 183 ? 17.833 -18.436 -14.984 1.00 59.44 183 GLY A C 1
ATOM 1495 O O . GLY A 1 183 ? 19.055 -18.559 -14.960 1.00 59.44 183 GLY A O 1
ATOM 1496 N N . MET A 1 184 ? 17.212 -17.794 -15.984 1.00 62.50 184 MET A N 1
ATOM 1497 C CA . MET A 1 184 ? 17.907 -17.380 -17.214 1.00 62.50 184 MET A CA 1
ATOM 1498 C C . MET A 1 184 ? 19.117 -16.486 -16.921 1.00 62.50 184 MET A C 1
ATOM 1500 O O . MET A 1 184 ? 20.238 -16.809 -17.312 1.00 62.50 184 MET A O 1
ATOM 1504 N N . TRP A 1 185 ? 18.911 -15.402 -16.170 1.00 48.53 185 TRP A N 1
ATOM 1505 C CA . TRP A 1 185 ? 19.988 -14.476 -15.809 1.00 48.53 185 TRP A CA 1
ATOM 1506 C C . TRP A 1 185 ? 21.002 -15.087 -14.844 1.00 48.53 185 TRP A C 1
ATOM 1508 O O . TRP A 1 185 ? 22.195 -14.809 -14.954 1.00 48.53 185 TRP A O 1
ATOM 1518 N N . ALA A 1 186 ? 20.551 -15.939 -13.923 1.00 57.53 186 ALA A N 1
ATOM 1519 C CA . ALA A 1 186 ? 21.431 -16.609 -12.977 1.00 57.53 186 ALA A CA 1
ATOM 1520 C C . ALA A 1 186 ? 22.369 -17.598 -13.691 1.00 57.53 186 ALA A C 1
ATOM 1522 O O . ALA A 1 186 ? 23.570 -17.562 -13.439 1.00 57.53 186 ALA A O 1
ATOM 1523 N N . ARG A 1 187 ? 21.876 -18.374 -14.667 1.00 72.94 187 ARG A N 1
ATOM 1524 C CA . ARG A 1 187 ? 22.707 -19.221 -15.542 1.00 72.94 187 ARG A CA 1
ATOM 1525 C C . ARG A 1 187 ? 23.694 -18.408 -16.370 1.00 72.94 187 ARG A C 1
ATOM 1527 O O . ARG A 1 187 ? 24.838 -18.821 -16.526 1.00 72.94 187 ARG A O 1
ATOM 1534 N N . THR A 1 188 ? 23.286 -17.247 -16.884 1.00 59.78 188 THR A N 1
ATOM 1535 C CA . THR A 1 188 ? 24.187 -16.366 -17.644 1.00 59.78 188 THR A CA 1
ATOM 1536 C C . THR A 1 188 ? 25.299 -15.773 -16.776 1.00 59.78 188 THR A C 1
ATOM 1538 O O . THR A 1 188 ? 26.431 -15.669 -17.238 1.00 59.78 188 THR A O 1
ATOM 1541 N N . LEU A 1 189 ? 24.999 -15.385 -15.533 1.00 54.50 189 LEU A N 1
ATOM 1542 C CA . LEU A 1 189 ? 25.947 -14.699 -14.646 1.00 54.50 189 LEU A CA 1
ATOM 1543 C C . LEU A 1 189 ? 26.846 -15.648 -13.849 1.00 54.50 189 LEU A C 1
ATOM 1545 O O . LEU A 1 189 ? 28.021 -15.355 -13.655 1.00 54.50 189 LEU A O 1
ATOM 1549 N N . LEU A 1 190 ? 26.293 -16.756 -13.363 1.00 71.25 190 LEU A N 1
ATOM 1550 C CA . LEU A 1 190 ? 26.978 -17.703 -12.479 1.00 71.25 190 LEU A CA 1
ATOM 1551 C C . LEU A 1 190 ? 27.502 -18.930 -13.242 1.00 71.25 190 LEU A C 1
ATOM 1553 O O . LEU A 1 190 ? 28.298 -19.697 -12.707 1.00 71.25 190 LEU A O 1
ATOM 1557 N N . GLY A 1 191 ? 27.082 -19.116 -14.498 1.00 68.31 191 GLY A N 1
ATOM 1558 C CA . GLY A 1 191 ? 27.555 -20.195 -15.356 1.00 68.31 191 GLY A CA 1
ATOM 1559 C C . GLY A 1 191 ? 27.388 -21.575 -14.697 1.00 68.31 191 GLY A C 1
ATOM 1560 O O . GLY A 1 191 ? 26.298 -21.882 -14.215 1.00 68.31 191 GLY A O 1
ATOM 1561 N N . PRO A 1 192 ? 28.436 -22.419 -14.670 1.00 71.88 192 PRO A N 1
ATOM 1562 C CA . PRO A 1 192 ? 28.358 -23.780 -14.134 1.00 71.88 192 PRO A CA 1
ATOM 1563 C C . PRO A 1 192 ? 28.149 -23.851 -12.613 1.00 71.88 192 PRO A C 1
ATOM 1565 O O . PRO A 1 192 ? 27.821 -24.923 -12.111 1.00 71.88 192 PRO A O 1
ATOM 1568 N N . ASP A 1 193 ? 28.312 -22.741 -11.887 1.00 69.25 193 ASP A N 1
ATOM 1569 C CA . ASP A 1 193 ? 28.106 -22.694 -10.435 1.00 69.25 193 ASP A CA 1
ATOM 1570 C C . ASP A 1 193 ? 26.620 -22.538 -10.056 1.00 69.25 193 ASP A C 1
ATOM 1572 O O . ASP A 1 193 ? 26.258 -22.649 -8.882 1.00 69.25 193 ASP A O 1
ATOM 1576 N N . TYR A 1 194 ? 25.739 -22.288 -11.032 1.00 69.44 194 TYR A N 1
ATOM 1577 C CA . TYR A 1 194 ? 24.297 -22.238 -10.810 1.00 69.44 194 TYR A CA 1
ATOM 1578 C C . TYR A 1 194 ? 23.655 -23.615 -10.958 1.00 69.44 194 TYR A C 1
ATOM 1580 O O . TYR A 1 194 ? 23.740 -24.247 -12.010 1.00 69.44 194 TYR A O 1
ATOM 1588 N N . ASN A 1 195 ? 22.946 -24.041 -9.913 1.00 69.06 195 ASN A N 1
ATOM 1589 C CA . ASN A 1 195 ? 22.125 -25.242 -9.927 1.00 69.06 195 ASN A CA 1
ATOM 1590 C C . ASN A 1 195 ? 20.638 -24.861 -9.846 1.00 69.06 195 ASN A C 1
ATOM 1592 O O . ASN A 1 195 ? 20.210 -24.240 -8.871 1.00 69.06 195 ASN A O 1
ATOM 1596 N N . ASP A 1 196 ? 19.858 -25.263 -10.853 1.00 60.19 196 ASP A N 1
ATOM 1597 C CA . ASP A 1 196 ? 18.400 -25.093 -10.881 1.00 60.19 196 ASP A CA 1
ATOM 1598 C C . ASP A 1 196 ? 17.692 -25.921 -9.785 1.00 60.19 196 ASP A C 1
ATOM 1600 O O . ASP A 1 196 ? 16.562 -25.611 -9.403 1.00 60.19 196 ASP A O 1
ATOM 1604 N N . GLU A 1 197 ? 18.351 -26.942 -9.226 1.00 59.78 197 GLU A N 1
ATOM 1605 C CA . GLU A 1 197 ? 17.816 -27.833 -8.188 1.00 59.78 197 GLU A CA 1
ATOM 1606 C C . GLU A 1 197 ? 17.954 -27.248 -6.775 1.00 59.78 197 GLU A C 1
ATOM 1608 O O . GLU A 1 197 ? 18.639 -27.782 -5.901 1.00 59.78 197 GLU A O 1
ATOM 1613 N N . THR A 1 198 ? 17.272 -26.133 -6.521 1.00 56.44 198 THR A N 1
ATOM 1614 C CA . THR A 1 198 ? 16.971 -25.725 -5.143 1.00 56.44 198 THR A CA 1
ATOM 1615 C C . THR A 1 198 ? 15.545 -26.139 -4.789 1.00 56.44 198 THR A C 1
ATOM 1617 O O . THR A 1 198 ? 14.665 -26.217 -5.648 1.00 56.44 198 THR A O 1
ATOM 1620 N N . GLU A 1 199 ? 15.291 -26.415 -3.508 1.00 46.88 199 GLU A N 1
ATOM 1621 C CA . GLU A 1 199 ? 13.990 -26.858 -2.969 1.00 46.88 199 GLU A CA 1
ATOM 1622 C C . GLU A 1 199 ? 12.810 -25.953 -3.407 1.00 46.88 199 GLU A C 1
ATOM 1624 O O . GLU A 1 199 ? 11.672 -26.411 -3.540 1.00 46.88 199 GLU A O 1
ATOM 1629 N N . TYR A 1 200 ? 13.113 -24.691 -3.734 1.00 48.66 200 TYR A N 1
ATOM 1630 C CA . TYR A 1 200 ? 12.210 -23.671 -4.270 1.00 48.66 200 TYR A CA 1
ATOM 1631 C C . TYR A 1 200 ? 11.722 -23.957 -5.707 1.00 48.66 200 TYR A C 1
ATOM 1633 O O . TYR A 1 200 ? 10.533 -23.826 -6.005 1.00 48.66 200 TYR A O 1
ATOM 1641 N N . THR A 1 201 ? 12.606 -24.406 -6.603 1.00 49.91 201 THR A N 1
ATOM 1642 C CA . THR A 1 201 ? 12.267 -24.719 -8.006 1.00 49.91 201 THR A CA 1
ATOM 1643 C C . THR A 1 201 ? 11.355 -25.945 -8.096 1.00 49.91 201 THR A C 1
ATOM 1645 O O . THR A 1 201 ? 10.420 -25.990 -8.899 1.00 49.91 201 THR A O 1
ATOM 1648 N N . HIS A 1 202 ? 11.564 -26.929 -7.216 1.00 48.28 202 HIS A N 1
ATOM 1649 C CA . HIS A 1 202 ? 10.720 -28.123 -7.141 1.00 48.28 202 HIS A CA 1
ATOM 1650 C C . HIS A 1 202 ? 9.301 -27.813 -6.649 1.00 48.28 202 HIS A C 1
ATOM 1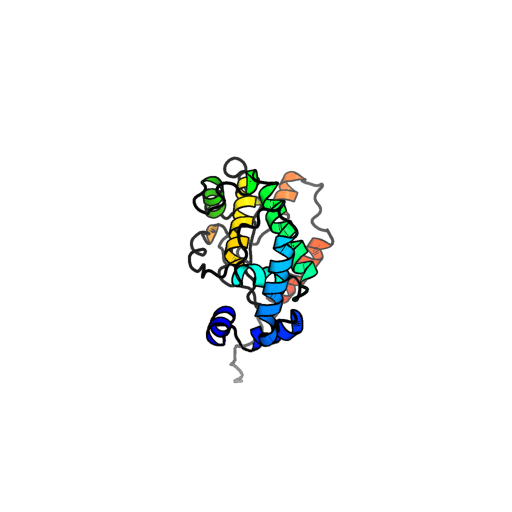652 O O . HIS A 1 202 ? 8.339 -28.387 -7.163 1.00 48.28 202 HIS A O 1
ATOM 1658 N N . THR A 1 203 ? 9.146 -26.883 -5.701 1.00 49.78 203 THR A N 1
ATOM 1659 C CA . THR A 1 203 ? 7.821 -26.455 -5.225 1.00 49.78 203 THR A CA 1
ATOM 1660 C C . THR A 1 203 ? 7.070 -25.652 -6.285 1.00 49.78 203 THR A C 1
ATOM 1662 O O . THR A 1 203 ? 5.880 -25.892 -6.492 1.00 49.78 203 THR A O 1
ATOM 1665 N N . TYR A 1 204 ? 7.758 -24.763 -7.007 1.00 49.44 204 TYR A N 1
ATOM 1666 C CA . TYR A 1 204 ? 7.178 -23.986 -8.106 1.00 49.44 204 TYR A CA 1
ATOM 1667 C C . TYR A 1 204 ? 6.671 -24.885 -9.249 1.00 49.44 204 TYR A C 1
ATOM 1669 O O . TYR A 1 204 ? 5.502 -24.814 -9.635 1.00 49.44 204 TYR A O 1
ATOM 1677 N N . ASN A 1 205 ? 7.501 -25.820 -9.723 1.00 52.34 205 ASN A N 1
ATOM 1678 C CA . ASN A 1 205 ? 7.114 -26.764 -10.777 1.00 52.34 205 ASN A CA 1
ATOM 1679 C C . ASN A 1 205 ? 5.961 -27.689 -10.344 1.00 52.34 205 ASN A C 1
ATOM 1681 O O . ASN A 1 205 ? 5.055 -27.967 -11.131 1.00 52.34 205 ASN A O 1
ATOM 1685 N N . ALA A 1 206 ? 5.937 -28.133 -9.083 1.00 52.47 206 ALA A N 1
ATOM 1686 C CA . ALA A 1 206 ? 4.858 -28.973 -8.560 1.00 52.47 206 ALA A CA 1
ATOM 1687 C C . ALA A 1 206 ? 3.499 -28.247 -8.477 1.00 52.47 206 ALA A C 1
ATOM 1689 O O . ALA A 1 206 ? 2.452 -28.885 -8.630 1.00 52.47 206 ALA A O 1
ATOM 1690 N N . LEU A 1 207 ? 3.505 -26.930 -8.248 1.00 44.59 207 LEU A N 1
ATOM 1691 C CA . LEU A 1 207 ? 2.297 -26.101 -8.219 1.00 44.59 207 LEU A CA 1
ATOM 1692 C C . LEU A 1 207 ? 1.740 -25.852 -9.630 1.00 44.59 207 LEU A C 1
ATOM 1694 O O . LEU A 1 207 ? 0.529 -25.941 -9.821 1.00 44.59 207 LEU A O 1
ATOM 1698 N N . HIS A 1 208 ? 2.603 -25.630 -10.626 1.00 47.47 208 HIS A N 1
ATOM 1699 C CA . HIS A 1 208 ? 2.183 -25.244 -11.981 1.00 47.47 208 HIS A CA 1
ATOM 1700 C C . HIS A 1 208 ? 1.933 -26.415 -12.955 1.00 47.47 208 HIS A C 1
ATOM 1702 O O . HIS A 1 208 ? 1.190 -26.259 -13.923 1.00 47.47 208 HIS A O 1
ATOM 1708 N N . VAL A 1 209 ? 2.449 -27.623 -12.687 1.00 45.06 209 VAL A N 1
ATOM 1709 C CA . VAL A 1 209 ? 2.121 -28.829 -13.485 1.00 45.06 209 VAL A CA 1
ATOM 1710 C C . VAL A 1 209 ? 0.701 -29.351 -13.201 1.00 45.06 209 VAL A C 1
ATOM 1712 O O . VAL A 1 209 ? 0.080 -29.987 -14.054 1.00 45.06 209 VAL A O 1
ATOM 1715 N N . ARG A 1 210 ? 0.126 -29.071 -12.023 1.00 39.81 210 ARG A N 1
ATOM 1716 C CA . ARG A 1 210 ? -1.225 -29.555 -11.676 1.00 39.81 210 ARG A CA 1
ATOM 1717 C C . ARG A 1 210 ? -2.358 -28.823 -12.399 1.00 39.81 210 ARG A C 1
ATOM 1719 O O . ARG A 1 210 ? -3.424 -29.411 -12.570 1.00 39.81 210 ARG A O 1
ATOM 1726 N N . GLU A 1 211 ? -2.144 -27.594 -12.866 1.00 43.38 211 GLU A N 1
ATOM 1727 C CA . GLU A 1 211 ? -3.190 -26.811 -13.543 1.00 43.38 211 GLU A CA 1
ATOM 1728 C C . GLU A 1 211 ? -3.346 -27.150 -15.034 1.00 43.38 211 GLU A C 1
ATOM 1730 O O . GLU A 1 211 ? -4.430 -26.983 -15.594 1.00 43.38 211 GLU A O 1
ATOM 1735 N N . THR A 1 212 ? -2.316 -27.710 -15.675 1.00 38.78 212 THR A N 1
ATOM 1736 C CA . THR A 1 212 ? -2.349 -28.062 -17.106 1.00 38.78 212 THR A CA 1
ATOM 1737 C C . THR A 1 212 ? -2.993 -29.422 -17.388 1.00 38.78 212 THR A C 1
ATOM 1739 O O . THR A 1 212 ? -3.619 -29.597 -18.431 1.00 38.78 212 THR A O 1
ATOM 1742 N N . ILE A 1 213 ? -2.948 -30.371 -16.447 1.00 41.53 213 ILE A N 1
ATOM 1743 C CA . ILE A 1 213 ? -3.497 -31.728 -16.648 1.00 41.53 213 ILE A CA 1
ATOM 1744 C C . ILE A 1 213 ? -5.013 -31.800 -16.340 1.00 41.53 213 ILE A C 1
ATOM 1746 O O . ILE A 1 213 ? -5.707 -32.707 -16.793 1.00 41.53 213 ILE A O 1
ATOM 1750 N N . GLY A 1 214 ? -5.576 -30.814 -15.630 1.00 37.91 214 GLY A N 1
ATOM 1751 C CA . GLY A 1 214 ? -6.984 -30.815 -15.201 1.00 37.91 214 GLY A CA 1
ATOM 1752 C C . GLY A 1 214 ? -8.018 -30.319 -16.223 1.00 37.91 214 GLY A C 1
ATOM 1753 O O . GLY A 1 214 ? -9.215 -30.420 -15.951 1.00 37.91 214 GLY A O 1
ATOM 1754 N N . ARG A 1 215 ? -7.602 -29.775 -17.379 1.00 37.59 215 ARG A N 1
ATOM 1755 C CA . ARG A 1 215 ? -8.512 -29.113 -18.341 1.00 37.59 215 ARG A CA 1
ATOM 1756 C C . ARG A 1 215 ? -8.645 -29.769 -19.722 1.00 37.59 215 ARG A C 1
ATOM 1758 O O . ARG A 1 215 ? -9.465 -29.292 -20.496 1.00 37.59 215 ARG A O 1
ATOM 1765 N N . SER A 1 216 ? -7.940 -30.861 -20.040 1.00 39.06 216 SER A N 1
ATOM 1766 C CA . SER A 1 216 ? -7.972 -31.439 -21.404 1.00 39.06 216 SER A CA 1
ATOM 1767 C C . SER A 1 216 ? -8.838 -32.693 -21.600 1.00 39.06 216 SER A C 1
ATOM 1769 O O . SER A 1 216 ? -8.735 -33.319 -22.650 1.00 39.06 216 SER A O 1
ATOM 1771 N N . ASN A 1 217 ? -9.673 -33.096 -20.637 1.00 36.91 217 ASN A N 1
ATOM 1772 C CA . ASN A 1 217 ? -10.457 -34.332 -20.766 1.00 36.91 217 ASN A CA 1
ATOM 1773 C C . ASN A 1 217 ? -11.915 -34.164 -20.323 1.00 36.91 217 ASN A C 1
ATOM 1775 O O . ASN A 1 217 ? -12.370 -34.856 -19.417 1.00 36.91 217 ASN A O 1
ATOM 1779 N N . ARG A 1 218 ? -12.657 -33.249 -20.960 1.00 39.28 218 ARG A N 1
ATOM 1780 C CA . ARG A 1 218 ? -14.113 -33.379 -21.140 1.00 39.28 218 ARG A CA 1
ATOM 1781 C C . ARG A 1 218 ? -14.512 -32.793 -22.495 1.00 39.28 218 ARG A C 1
ATOM 1783 O O . ARG A 1 218 ? -14.098 -31.691 -22.829 1.00 39.28 218 ARG A O 1
ATOM 1790 N N . ASP A 1 219 ? -15.323 -33.575 -23.198 1.00 34.88 219 ASP A N 1
ATOM 1791 C CA . ASP A 1 219 ? -16.155 -33.242 -24.359 1.00 34.88 219 ASP A CA 1
ATOM 1792 C C . ASP A 1 219 ? -15.543 -33.388 -25.763 1.00 34.88 219 ASP A C 1
ATOM 1794 O O . ASP A 1 219 ? -14.995 -32.464 -26.357 1.00 34.88 219 ASP A O 1
ATOM 1798 N N . SER A 1 220 ? -15.782 -34.563 -26.357 1.00 30.30 220 SER A N 1
ATOM 1799 C CA . SER A 1 220 ? -16.300 -34.683 -27.729 1.00 30.30 220 SER A CA 1
ATOM 1800 C C . SER A 1 220 ? -17.098 -35.996 -27.869 1.00 30.30 220 SER A C 1
ATOM 1802 O O . SER A 1 220 ? -16.538 -37.062 -27.602 1.00 30.30 220 SER A O 1
ATOM 1804 N N . PRO A 1 221 ? -18.398 -35.951 -28.225 1.00 41.84 221 PRO A N 1
ATOM 1805 C CA . PRO A 1 221 ? -19.228 -37.131 -28.454 1.00 41.84 221 PRO A CA 1
ATOM 1806 C C . PRO A 1 221 ? -19.190 -37.600 -29.925 1.00 41.84 221 PRO A C 1
ATOM 1808 O O . PRO A 1 221 ? -18.788 -36.855 -30.810 1.00 41.84 221 PRO A O 1
ATOM 1811 N N . GLU A 1 222 ? -19.697 -38.820 -30.144 1.00 34.16 222 GLU A N 1
ATOM 1812 C CA . GLU A 1 222 ? -20.056 -39.472 -31.424 1.00 34.16 222 GLU A CA 1
ATOM 1813 C C . GLU A 1 222 ? -18.959 -40.205 -32.224 1.00 34.16 222 GLU A C 1
ATOM 1815 O O . GLU A 1 222 ? -18.215 -39.629 -33.013 1.00 34.16 222 GLU A O 1
ATOM 1820 N N . ASN A 1 223 ? -18.955 -41.543 -32.114 1.00 32.06 223 ASN A N 1
ATOM 1821 C CA . ASN A 1 223 ? -19.349 -42.436 -33.219 1.00 32.06 223 ASN A CA 1
ATOM 1822 C C . ASN A 1 223 ? -19.276 -43.916 -32.791 1.00 32.06 223 ASN A C 1
ATOM 1824 O O . ASN A 1 223 ? -18.206 -44.520 -32.788 1.00 32.06 223 ASN A O 1
ATOM 1828 N N . LEU A 1 224 ? -20.430 -44.522 -32.485 1.00 33.25 224 LEU A N 1
ATOM 1829 C CA . LEU A 1 224 ? -20.603 -45.980 -32.498 1.00 33.25 224 LEU A CA 1
ATOM 1830 C C . LEU A 1 224 ? -21.831 -46.331 -33.353 1.00 33.25 224 LEU A C 1
ATOM 1832 O O . LEU A 1 224 ? -22.955 -46.431 -32.872 1.00 33.25 224 LEU A O 1
ATOM 1836 N N . MET A 1 225 ? -21.588 -46.518 -34.648 1.00 37.62 225 MET A N 1
ATOM 1837 C CA . MET A 1 225 ? -22.364 -47.417 -35.497 1.00 37.62 225 MET A CA 1
ATOM 1838 C C . MET A 1 225 ? -21.371 -48.329 -36.213 1.00 37.62 225 MET A C 1
ATOM 1840 O O . MET A 1 225 ? -20.710 -47.899 -37.161 1.00 37.62 225 MET A O 1
ATOM 1844 N N . LYS A 1 226 ? -21.256 -49.560 -35.712 1.00 36.62 226 LYS A N 1
ATOM 1845 C CA . LYS A 1 226 ? -21.062 -50.828 -36.432 1.00 36.62 226 LYS A CA 1
ATOM 1846 C C . LYS A 1 226 ? -21.011 -51.969 -35.425 1.00 36.62 226 LYS A C 1
ATOM 1848 O O . LYS A 1 226 ? -20.326 -51.797 -34.395 1.00 36.62 226 LYS A O 1
#